Protein AF-A0A938DG88-F1 (afdb_monomer_lite)

Sequence (246 aa):
MDIYDALRFSVARISNELFSAGSIFSAYSLATTFLIAVCALAYQRKMRRGRANLRAIARAVFDKRILLTRSFAADVNLFVLSVVLMPVVVGALVISTNAVATVVSGALNGLFGARAPIACCDLSIKVFSTVVLFLAYEIGYWVDHYLKHRIPFLWEFHKVHHTAEVLTPVTNFRNHPIDNIFFGYMLATFIGAASGALAWVFGRTTESFTVDGKNILFIFFLWTIGHLQHSQFWIPFRGVLGNIIL

Structure (mmCIF, N/CA/C/O backbone):
data_AF-A0A938DG88-F1
#
_entry.id   AF-A0A938DG88-F1
#
loop_
_atom_site.group_PDB
_atom_site.id
_atom_site.type_symbol
_atom_site.label_atom_id
_atom_site.label_alt_id
_atom_site.label_comp_id
_atom_site.label_asym_id
_atom_site.label_entity_id
_atom_site.label_seq_id
_atom_site.pdbx_PDB_ins_code
_atom_site.Cartn_x
_atom_site.Cartn_y
_atom_site.Cartn_z
_atom_site.occupancy
_atom_site.B_iso_or_equiv
_atom_site.auth_seq_id
_atom_site.auth_comp_id
_atom_site.auth_asym_id
_atom_site.auth_atom_id
_atom_site.pdbx_PDB_model_num
ATOM 1 N N . MET A 1 1 ? 3.627 -30.849 1.247 1.00 62.62 1 MET A N 1
ATOM 2 C CA . MET A 1 1 ? 3.857 -30.005 2.434 1.00 62.62 1 MET A CA 1
ATOM 3 C C . MET A 1 1 ? 3.166 -30.707 3.579 1.00 62.62 1 MET A C 1
ATOM 5 O O . MET A 1 1 ? 1.972 -30.962 3.450 1.00 62.62 1 MET A O 1
ATOM 9 N N . ASP A 1 2 ? 3.904 -31.140 4.595 1.00 85.56 2 ASP A N 1
ATOM 10 C CA . ASP A 1 2 ? 3.274 -31.738 5.772 1.00 85.56 2 ASP A CA 1
ATOM 11 C C . ASP A 1 2 ? 2.653 -30.640 6.664 1.00 85.56 2 ASP A C 1
ATOM 13 O O . ASP A 1 2 ? 2.820 -29.438 6.423 1.00 85.56 2 ASP A O 1
ATOM 17 N N . ILE A 1 3 ? 1.874 -31.038 7.673 1.00 78.88 3 ILE A N 1
ATOM 18 C CA . ILE A 1 3 ? 1.199 -30.088 8.571 1.00 78.88 3 ILE A CA 1
ATOM 19 C C . ILE A 1 3 ? 2.194 -29.222 9.356 1.00 78.88 3 ILE A C 1
ATOM 21 O O . ILE A 1 3 ? 1.890 -28.085 9.715 1.00 78.88 3 ILE A O 1
ATOM 25 N N . TYR A 1 4 ? 3.392 -29.746 9.603 1.00 81.25 4 TYR A N 1
ATOM 26 C CA . TYR A 1 4 ? 4.428 -29.079 10.367 1.00 81.25 4 TYR A CA 1
ATOM 27 C C . TYR A 1 4 ? 5.052 -27.927 9.571 1.00 81.25 4 TYR A C 1
ATOM 29 O O . TYR A 1 4 ? 5.181 -26.814 10.086 1.00 81.25 4 TYR A O 1
ATOM 37 N N . ASP A 1 5 ? 5.339 -28.156 8.292 1.00 80.88 5 ASP A N 1
ATOM 38 C CA . ASP A 1 5 ? 5.807 -27.144 7.349 1.00 80.88 5 ASP A CA 1
ATOM 39 C C . ASP A 1 5 ? 4.763 -26.043 7.134 1.00 80.88 5 ASP A C 1
ATOM 41 O O . ASP A 1 5 ? 5.097 -24.856 7.146 1.00 80.88 5 ASP A O 1
ATOM 45 N N . ALA A 1 6 ? 3.484 -26.414 7.006 1.00 75.12 6 ALA A N 1
ATOM 46 C CA . ALA A 1 6 ? 2.390 -25.453 6.859 1.00 75.12 6 ALA A CA 1
ATOM 47 C C . ALA A 1 6 ? 2.234 -24.554 8.101 1.00 75.12 6 ALA A C 1
ATOM 49 O O . ALA A 1 6 ? 2.050 -23.335 7.983 1.00 75.12 6 ALA A O 1
ATOM 50 N N . LEU A 1 7 ? 2.356 -25.134 9.301 1.00 79.19 7 LEU A N 1
ATOM 51 C CA . LEU A 1 7 ? 2.335 -24.389 10.562 1.00 79.19 7 LEU A CA 1
ATOM 52 C C . LEU A 1 7 ? 3.549 -23.466 10.688 1.00 79.19 7 LEU A C 1
ATOM 54 O O . LEU A 1 7 ? 3.380 -22.284 10.988 1.00 79.19 7 LEU A O 1
ATOM 58 N N . ARG A 1 8 ? 4.762 -23.957 10.405 1.00 84.81 8 ARG A N 1
ATOM 59 C CA . ARG A 1 8 ? 5.980 -23.129 10.420 1.00 84.81 8 ARG A CA 1
ATOM 60 C C . ARG A 1 8 ? 5.888 -21.959 9.445 1.00 84.81 8 ARG A C 1
ATOM 62 O O . ARG A 1 8 ? 6.234 -20.840 9.818 1.00 84.81 8 ARG A O 1
ATOM 69 N N . PHE A 1 9 ? 5.398 -22.193 8.228 1.00 81.75 9 PHE A N 1
ATOM 70 C CA . PHE A 1 9 ? 5.195 -21.141 7.234 1.00 81.75 9 PHE A CA 1
ATOM 71 C C . PHE A 1 9 ? 4.210 -20.075 7.732 1.00 81.75 9 PHE A C 1
ATOM 73 O O . PHE A 1 9 ? 4.498 -18.880 7.659 1.00 81.75 9 PHE A O 1
ATOM 80 N N . SER A 1 10 ? 3.080 -20.500 8.301 1.00 78.94 10 SER A N 1
ATOM 81 C CA . SER A 1 10 ? 2.055 -19.592 8.832 1.00 78.94 10 SER A CA 1
ATOM 82 C C . SER A 1 10 ? 2.579 -18.761 10.008 1.00 78.94 10 SER A C 1
ATOM 84 O O . SER A 1 10 ? 2.391 -17.546 10.044 1.00 78.94 10 SER A O 1
ATOM 86 N N . VAL A 1 11 ? 3.306 -19.387 10.940 1.00 85.19 11 VAL A N 1
ATOM 87 C CA . VAL A 1 11 ? 3.938 -18.694 12.075 1.00 85.19 11 VAL A CA 1
ATOM 88 C C . VAL A 1 11 ? 4.989 -17.696 11.594 1.00 85.19 11 VAL A C 1
ATOM 90 O O . VAL A 1 11 ? 5.012 -16.562 12.067 1.00 85.19 11 VAL A O 1
ATOM 93 N N . ALA A 1 12 ? 5.824 -18.072 10.622 1.00 86.12 12 ALA A N 1
ATOM 94 C CA . ALA A 1 12 ? 6.818 -17.171 10.046 1.00 86.12 12 ALA A CA 1
ATOM 95 C C . ALA A 1 12 ? 6.167 -15.955 9.366 1.00 86.12 12 ALA A C 1
ATOM 97 O O . ALA A 1 12 ? 6.666 -14.840 9.509 1.00 86.12 12 ALA A O 1
ATOM 98 N N . ARG A 1 13 ? 5.029 -16.139 8.682 1.00 82.75 13 ARG A N 1
ATOM 99 C CA . ARG A 1 13 ? 4.258 -15.040 8.077 1.00 82.75 13 ARG A CA 1
ATOM 100 C C . ARG A 1 13 ? 3.694 -14.082 9.115 1.00 82.75 13 ARG A C 1
ATOM 102 O O . ARG A 1 13 ? 3.899 -12.881 8.984 1.00 82.75 13 ARG A O 1
ATOM 109 N N . ILE A 1 14 ? 3.058 -14.602 10.162 1.00 84.88 14 ILE A N 1
ATOM 110 C CA . ILE A 1 14 ? 2.540 -13.778 11.263 1.00 84.88 14 ILE A CA 1
ATOM 111 C C . ILE A 1 14 ? 3.688 -13.030 11.951 1.00 84.88 14 ILE A C 1
ATOM 113 O O . ILE A 1 14 ? 3.585 -11.833 12.206 1.00 84.88 14 ILE A O 1
ATOM 117 N N . SER A 1 15 ? 4.803 -13.715 12.213 1.00 88.19 15 SER A N 1
ATOM 118 C CA . SER A 1 15 ? 5.987 -13.099 12.813 1.00 88.19 15 SER A CA 1
ATOM 119 C C . SER A 1 15 ? 6.557 -11.992 11.929 1.00 88.19 15 SER A C 1
ATOM 121 O O . SER A 1 15 ? 6.943 -10.947 12.441 1.00 88.19 15 SER A O 1
ATOM 123 N N . ASN A 1 16 ? 6.623 -12.200 10.615 1.00 87.38 16 ASN A N 1
ATOM 124 C CA . ASN A 1 16 ? 7.090 -11.173 9.693 1.00 87.38 16 ASN A CA 1
ATOM 125 C C . ASN A 1 16 ? 6.129 -9.978 9.677 1.00 87.38 16 ASN A C 1
ATOM 127 O O . ASN A 1 16 ? 6.584 -8.851 9.818 1.00 87.38 16 ASN A O 1
ATOM 131 N N . GLU A 1 17 ? 4.817 -10.207 9.622 1.00 87.69 17 GLU A N 1
ATOM 132 C CA . GLU A 1 17 ? 3.837 -9.118 9.637 1.00 87.69 17 GLU A CA 1
ATOM 133 C C . GLU A 1 17 ? 3.893 -8.306 10.949 1.00 87.69 17 GLU A C 1
ATOM 135 O O . GLU A 1 17 ? 3.768 -7.086 10.935 1.00 87.69 17 GLU A O 1
ATOM 140 N N . LEU A 1 18 ? 4.144 -8.938 12.097 1.00 89.12 18 LEU A N 1
ATOM 141 C CA . LEU A 1 18 ? 4.204 -8.224 13.378 1.00 89.12 18 LEU A CA 1
ATOM 142 C C . LEU A 1 18 ? 5.562 -7.572 13.661 1.00 89.12 18 LEU A C 1
ATOM 144 O O . LEU A 1 18 ? 5.607 -6.542 14.331 1.00 89.12 18 LEU A O 1
ATOM 148 N N . PHE A 1 19 ? 6.667 -8.149 13.184 1.00 92.44 19 PHE A N 1
ATOM 149 C CA . PHE A 1 19 ? 8.019 -7.758 13.611 1.00 92.44 19 PHE A CA 1
ATOM 150 C C . PHE A 1 19 ? 8.951 -7.323 12.470 1.00 92.44 19 PHE A C 1
ATOM 152 O O . PHE A 1 19 ? 10.107 -7.004 12.722 1.00 92.44 19 PHE A O 1
ATOM 159 N N . SER A 1 20 ? 8.490 -7.263 11.222 1.00 92.56 20 SER A N 1
ATOM 160 C CA . SER A 1 20 ? 9.202 -6.545 10.155 1.00 92.56 20 SER A CA 1
ATOM 161 C C . SER A 1 20 ? 8.989 -5.043 10.320 1.00 92.56 20 SER A C 1
ATOM 163 O O . SER A 1 20 ? 7.888 -4.606 10.646 1.00 92.56 20 SER A O 1
ATOM 165 N N . ALA A 1 21 ? 10.014 -4.228 10.075 1.00 89.44 21 ALA A N 1
ATOM 166 C CA . ALA A 1 21 ? 9.881 -2.771 10.109 1.00 89.44 21 ALA A CA 1
ATOM 167 C C . ALA A 1 21 ? 9.099 -2.234 8.896 1.00 89.44 21 ALA A C 1
ATOM 169 O O . ALA A 1 21 ? 8.415 -1.214 9.002 1.00 89.44 21 ALA A O 1
ATOM 170 N N . GLY A 1 22 ? 9.191 -2.931 7.758 1.00 87.31 22 GLY A N 1
ATOM 171 C CA . GLY A 1 22 ? 8.457 -2.607 6.534 1.00 87.31 22 GLY A CA 1
ATOM 172 C C . GLY A 1 22 ? 7.030 -3.162 6.472 1.00 87.31 22 GLY A C 1
ATOM 173 O O . GLY A 1 22 ? 6.280 -2.795 5.569 1.00 87.31 22 GLY A O 1
ATOM 174 N N . SER A 1 23 ? 6.634 -4.037 7.399 1.00 89.81 23 SER A N 1
ATOM 175 C CA . SER A 1 23 ? 5.282 -4.602 7.424 1.00 89.81 23 SER A CA 1
ATOM 176 C C . SER A 1 23 ? 4.205 -3.536 7.654 1.00 89.81 23 SER A C 1
ATOM 178 O O . SER A 1 23 ? 4.390 -2.633 8.473 1.00 89.81 23 SER A O 1
ATOM 180 N N . ILE A 1 24 ? 3.053 -3.697 6.986 1.00 86.25 24 ILE A N 1
ATOM 181 C CA . ILE A 1 24 ? 1.892 -2.812 7.133 1.00 86.25 24 ILE A CA 1
ATOM 182 C C . ILE A 1 24 ? 1.401 -2.841 8.578 1.00 86.25 24 ILE A C 1
ATOM 184 O O . ILE A 1 24 ? 1.127 -1.783 9.126 1.00 86.25 24 ILE A O 1
ATOM 188 N N . PHE A 1 25 ? 1.341 -4.009 9.223 1.00 89.69 25 PHE A N 1
ATOM 189 C CA . PHE A 1 25 ? 0.895 -4.135 10.617 1.00 89.69 25 PHE A CA 1
ATOM 190 C C . PHE A 1 25 ? 2.036 -4.324 11.629 1.00 89.69 25 PHE A C 1
ATOM 192 O O . PHE A 1 25 ? 1.865 -4.952 12.674 1.00 89.69 25 PHE A O 1
ATOM 199 N N . SER A 1 26 ? 3.209 -3.757 11.336 1.00 92.75 26 SER A N 1
ATOM 200 C CA . SER A 1 26 ? 4.377 -3.827 12.216 1.00 92.75 26 SER A CA 1
ATOM 201 C C . SER A 1 26 ? 4.081 -3.279 13.615 1.00 92.75 26 SER A C 1
ATOM 203 O O . SER A 1 26 ? 3.630 -2.138 13.754 1.00 92.75 26 SER A O 1
ATOM 205 N N . ALA A 1 27 ? 4.431 -4.031 14.660 1.00 93.00 27 ALA A N 1
ATOM 206 C CA . ALA A 1 27 ? 4.339 -3.599 16.052 1.00 93.00 27 ALA A CA 1
ATOM 207 C C . ALA A 1 27 ? 5.129 -2.306 16.305 1.00 93.00 27 ALA A C 1
ATOM 209 O O . ALA A 1 27 ? 4.696 -1.468 17.097 1.00 93.00 27 ALA A O 1
ATOM 210 N N . TYR A 1 28 ? 6.247 -2.110 15.596 1.00 92.81 28 TYR A N 1
ATOM 211 C CA . TYR A 1 28 ? 7.025 -0.876 15.665 1.00 92.81 28 TYR A CA 1
ATOM 212 C C . TYR A 1 28 ? 6.237 0.304 15.094 1.00 92.81 28 TYR A C 1
ATOM 214 O O . TYR A 1 28 ? 6.064 1.309 15.779 1.00 92.81 28 TYR A O 1
ATOM 222 N N . SER A 1 29 ? 5.680 0.148 13.887 1.00 93.31 29 SER A N 1
ATOM 223 C CA . SER A 1 29 ? 4.872 1.190 13.243 1.00 93.31 29 SER A CA 1
ATOM 224 C C . SER A 1 29 ? 3.644 1.558 14.081 1.00 93.31 29 SER A C 1
ATOM 226 O O . SER A 1 29 ? 3.401 2.737 14.330 1.00 93.31 29 SER A O 1
ATOM 228 N N . LEU A 1 30 ? 2.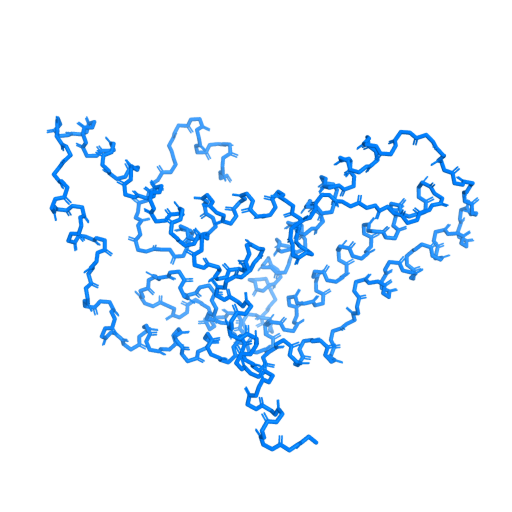935 0.559 14.619 1.00 91.75 30 LEU A N 1
ATOM 229 C CA . LEU A 1 30 ? 1.772 0.751 15.480 1.00 91.75 30 LEU A CA 1
ATOM 230 C C . LEU A 1 30 ? 2.146 1.495 16.762 1.00 91.75 30 LEU A C 1
ATOM 232 O O . LEU A 1 30 ? 1.462 2.448 17.132 1.00 91.75 30 LEU A O 1
ATOM 236 N N . ALA A 1 31 ? 3.239 1.104 17.425 1.00 92.12 31 ALA A N 1
ATOM 237 C CA . ALA A 1 31 ? 3.712 1.768 18.636 1.00 92.12 31 ALA A CA 1
ATOM 238 C C . ALA A 1 31 ? 4.113 3.227 18.369 1.00 92.12 31 ALA A C 1
ATOM 240 O O . ALA A 1 31 ? 3.739 4.118 19.137 1.00 92.12 31 ALA A O 1
ATOM 241 N N . THR A 1 32 ? 4.826 3.490 17.270 1.00 92.94 32 THR A N 1
ATOM 242 C CA . THR A 1 32 ? 5.227 4.845 16.875 1.00 92.94 32 THR A CA 1
ATOM 243 C C . THR A 1 32 ? 4.013 5.711 16.559 1.00 92.94 32 THR A C 1
ATOM 245 O O . THR A 1 32 ? 3.871 6.796 17.127 1.00 92.94 32 THR A O 1
ATOM 248 N N . THR A 1 33 ? 3.094 5.233 15.720 1.00 89.56 33 THR A N 1
ATOM 249 C CA . THR A 1 33 ? 1.894 5.994 15.362 1.00 89.56 33 THR A CA 1
ATOM 250 C C . THR A 1 33 ? 0.987 6.228 16.572 1.00 89.56 33 THR A C 1
ATOM 252 O O . THR A 1 33 ? 0.448 7.320 16.758 1.00 89.56 33 THR A O 1
ATOM 255 N N . PHE A 1 34 ? 0.873 5.242 17.461 1.00 88.44 34 PHE A N 1
ATOM 256 C CA . PHE A 1 34 ? 0.152 5.379 18.721 1.00 88.44 34 PHE A CA 1
ATOM 257 C C . PHE A 1 34 ? 0.767 6.446 19.638 1.00 88.44 34 PHE A C 1
ATOM 259 O O . PHE A 1 34 ? 0.046 7.276 20.198 1.00 88.44 34 PHE A O 1
ATOM 266 N N . LEU A 1 35 ? 2.097 6.469 19.771 1.00 90.94 35 LEU A N 1
ATOM 267 C CA . LEU A 1 35 ? 2.801 7.499 20.533 1.00 90.94 35 LEU A CA 1
ATOM 268 C C . LEU A 1 35 ? 2.539 8.894 19.947 1.00 90.94 35 LEU A C 1
ATOM 270 O O . LEU A 1 35 ? 2.223 9.823 20.694 1.00 90.94 35 LEU A O 1
ATOM 274 N N . ILE A 1 36 ? 2.597 9.029 18.618 1.00 90.31 36 ILE A N 1
ATOM 275 C CA . ILE A 1 36 ? 2.267 10.273 17.908 1.00 90.31 36 ILE A CA 1
ATOM 276 C C . ILE A 1 36 ? 0.828 10.703 18.218 1.00 90.31 36 ILE A C 1
ATOM 278 O O . ILE A 1 36 ? 0.608 11.863 18.575 1.00 90.31 36 ILE A O 1
ATOM 282 N N . ALA A 1 37 ? -0.142 9.783 18.171 1.00 88.69 37 ALA A N 1
ATOM 283 C CA . ALA A 1 37 ? -1.537 10.077 18.495 1.00 88.69 37 ALA A CA 1
ATOM 284 C C . ALA A 1 37 ? -1.709 10.591 19.929 1.00 88.69 37 ALA A C 1
ATOM 286 O O . ALA A 1 37 ? -2.357 11.616 20.153 1.00 88.69 37 ALA A O 1
ATOM 287 N N . VAL A 1 38 ? -1.107 9.915 20.913 1.00 89.12 38 VAL A N 1
ATOM 288 C CA . VAL A 1 38 ? -1.173 10.320 22.326 1.00 89.12 38 VAL A CA 1
ATOM 289 C C . VAL A 1 38 ? -0.556 11.706 22.523 1.00 89.12 38 VAL A C 1
ATOM 291 O O . VAL A 1 38 ? -1.166 12.554 23.181 1.00 89.12 38 VAL A O 1
ATOM 294 N N . CYS A 1 39 ? 0.608 11.965 21.923 1.00 90.06 39 CYS A N 1
ATOM 295 C CA . CYS A 1 39 ? 1.274 13.266 21.964 1.00 90.06 39 CYS A CA 1
ATOM 296 C C . CYS A 1 39 ? 0.419 14.368 21.322 1.00 90.06 39 CYS A C 1
ATOM 298 O O . CYS A 1 39 ? 0.227 15.426 21.926 1.00 90.06 39 CYS A O 1
ATOM 300 N N . ALA A 1 40 ? -0.159 14.112 20.146 1.00 88.75 40 ALA A N 1
ATOM 301 C CA . ALA A 1 40 ? -1.033 15.052 19.451 1.00 88.75 40 ALA A CA 1
ATOM 302 C C . ALA A 1 40 ? -2.291 15.374 20.274 1.00 88.75 40 ALA A C 1
ATOM 304 O O . ALA A 1 40 ? -2.631 16.545 20.466 1.00 88.75 40 ALA A O 1
ATOM 305 N N . LEU A 1 41 ? -2.953 14.359 20.837 1.00 88.75 41 LEU A N 1
ATOM 306 C CA . LEU A 1 41 ? -4.131 14.537 21.691 1.00 88.75 41 LEU A CA 1
ATOM 307 C C . LEU A 1 41 ? -3.793 15.275 22.995 1.00 88.75 41 LEU A C 1
ATOM 309 O O . LEU A 1 41 ? -4.570 16.123 23.445 1.00 88.75 41 LEU A O 1
ATOM 313 N N . ALA A 1 42 ? -2.635 14.992 23.599 1.00 89.56 42 ALA A N 1
ATOM 314 C CA . ALA A 1 42 ? -2.143 15.696 24.782 1.00 89.56 42 ALA A CA 1
ATOM 315 C C . ALA A 1 42 ? -1.875 17.172 24.490 1.00 89.56 42 ALA A C 1
ATOM 317 O O . ALA A 1 42 ? -2.337 18.037 25.241 1.00 89.56 42 ALA A O 1
ATOM 318 N N . TYR A 1 43 ? -1.201 17.458 23.377 1.00 89.25 43 TYR A N 1
ATOM 319 C CA . TYR A 1 43 ? -0.932 18.813 22.921 1.00 89.25 43 TYR A CA 1
ATOM 320 C C . TYR A 1 43 ? -2.231 19.581 22.650 1.00 89.25 43 TYR A C 1
ATOM 322 O O . TYR A 1 43 ? -2.442 20.649 23.224 1.00 89.25 43 TYR A O 1
ATOM 330 N N . GLN A 1 44 ? -3.167 19.007 21.888 1.00 87.00 44 GLN A N 1
ATOM 331 C CA . GLN A 1 44 ? -4.463 19.636 21.616 1.00 87.00 44 GLN A CA 1
ATOM 332 C C . GLN A 1 44 ? -5.260 19.918 22.898 1.00 87.00 44 GLN A C 1
ATOM 334 O O . GLN A 1 44 ? -5.855 20.989 23.040 1.00 87.00 44 GLN A O 1
ATOM 339 N N . ARG A 1 45 ? -5.266 18.988 23.866 1.00 86.50 45 ARG A N 1
ATOM 340 C CA . ARG A 1 45 ? -5.919 19.212 25.167 1.00 86.50 45 ARG A CA 1
ATOM 341 C C . ARG A 1 45 ? -5.238 20.310 25.975 1.00 86.50 45 ARG A C 1
ATOM 343 O O . ARG A 1 45 ? -5.949 21.125 26.561 1.00 86.50 45 ARG A O 1
ATOM 350 N N . LYS A 1 46 ? -3.902 20.350 25.996 1.00 89.38 46 LYS A N 1
ATOM 351 C CA . LYS A 1 46 ? -3.137 21.412 26.661 1.00 89.38 46 LYS A CA 1
ATOM 352 C C . LYS A 1 46 ? -3.469 22.775 26.055 1.00 89.38 46 LYS A C 1
ATOM 354 O O . LYS A 1 46 ? -3.801 23.682 26.806 1.00 89.38 46 LYS A O 1
ATOM 359 N N . MET A 1 47 ? -3.488 22.884 24.728 1.00 87.56 47 MET A N 1
ATOM 360 C CA . MET A 1 47 ? -3.823 24.130 24.029 1.00 87.56 47 MET A CA 1
ATOM 361 C C . MET A 1 47 ? -5.269 24.584 24.284 1.00 87.56 47 MET A C 1
ATOM 363 O O . MET A 1 47 ? -5.517 25.774 24.420 1.00 87.56 47 MET A O 1
ATOM 367 N N . ARG A 1 48 ? -6.235 23.657 24.394 1.00 85.94 48 ARG A N 1
ATOM 368 C CA . ARG A 1 48 ? -7.654 24.005 24.622 1.00 85.94 48 ARG A CA 1
ATOM 369 C C . ARG A 1 48 ? -8.044 24.224 26.085 1.00 85.94 48 ARG A C 1
ATOM 371 O O . ARG A 1 48 ? -9.002 24.938 26.348 1.00 85.94 48 ARG A O 1
ATOM 378 N N . ARG A 1 49 ? -7.408 23.526 27.031 1.00 86.75 49 ARG A N 1
ATOM 379 C CA . ARG A 1 49 ? -7.839 23.466 28.447 1.00 86.75 49 ARG A CA 1
ATOM 380 C C . ARG A 1 49 ? -6.729 23.803 29.449 1.00 86.75 49 ARG A C 1
ATOM 382 O O . ARG A 1 49 ? -6.912 23.573 30.641 1.00 86.75 49 ARG A O 1
ATOM 389 N N . GLY A 1 50 ? -5.559 24.239 28.984 1.00 89.06 50 GLY A N 1
ATOM 390 C CA . GLY A 1 50 ? -4.387 24.562 29.809 1.00 89.06 50 GLY A CA 1
ATOM 391 C C . GLY A 1 50 ? -3.636 23.356 30.391 1.00 89.06 50 GLY A C 1
ATOM 392 O O . GLY A 1 50 ? -2.536 23.513 30.911 1.00 89.06 50 GLY A O 1
ATOM 393 N N . ARG A 1 51 ? -4.181 22.132 30.298 1.00 88.00 51 ARG A N 1
ATOM 394 C CA . ARG A 1 51 ? -3.575 20.910 30.860 1.00 88.00 51 ARG A CA 1
ATOM 395 C C . ARG A 1 51 ? -3.846 19.664 30.021 1.00 88.00 51 ARG A C 1
ATOM 397 O O . ARG A 1 51 ? -4.965 19.439 29.555 1.00 88.00 51 ARG A O 1
ATOM 404 N N . ALA A 1 52 ? -2.841 18.801 29.906 1.00 81.56 52 ALA A N 1
ATOM 405 C CA . ALA A 1 52 ? -2.986 17.464 29.344 1.00 81.56 52 ALA A CA 1
ATOM 406 C C . ALA A 1 52 ? -3.364 16.485 30.468 1.00 81.56 52 ALA A C 1
ATOM 408 O O . ALA A 1 52 ? -2.512 15.995 31.202 1.00 81.56 52 ALA A O 1
ATOM 409 N N . ASN A 1 53 ? -4.658 16.210 30.651 1.00 85.56 53 ASN A N 1
ATOM 410 C CA . ASN A 1 53 ? -5.083 15.147 31.566 1.00 85.56 53 ASN A CA 1
ATOM 411 C C . ASN A 1 53 ? -4.767 13.777 30.936 1.00 85.56 53 ASN A C 1
ATOM 413 O O . ASN A 1 53 ? -5.594 13.226 30.205 1.00 85.56 53 ASN A O 1
ATOM 417 N N . LEU A 1 54 ? -3.577 13.240 31.225 1.00 82.69 54 LEU A N 1
ATOM 418 C CA . LEU A 1 54 ? -3.078 11.981 30.657 1.00 82.69 54 LEU A CA 1
ATOM 419 C C . LEU A 1 54 ? -3.988 10.787 30.972 1.00 82.69 54 LEU A C 1
ATOM 421 O O . LEU A 1 54 ? -4.227 9.960 30.098 1.00 82.69 54 LEU A O 1
ATOM 425 N N . ARG A 1 55 ? -4.594 10.732 32.167 1.00 84.81 55 ARG A N 1
ATOM 426 C CA . ARG A 1 55 ? -5.554 9.667 32.524 1.00 84.81 55 ARG A CA 1
ATOM 427 C C . ARG A 1 55 ? -6.798 9.689 31.635 1.00 84.81 55 ARG A C 1
ATOM 429 O O . ARG A 1 55 ? -7.336 8.638 31.302 1.00 84.81 55 ARG A O 1
ATOM 436 N N . ALA A 1 56 ? -7.274 10.878 31.268 1.00 82.00 56 ALA A N 1
ATOM 437 C CA . ALA A 1 56 ? -8.416 11.031 30.369 1.00 82.00 56 ALA A CA 1
ATOM 438 C C . ALA A 1 56 ? -8.060 10.744 28.902 1.00 82.00 56 ALA A C 1
ATOM 440 O O . ALA A 1 56 ? -8.952 10.430 28.120 1.00 82.00 56 ALA A O 1
ATOM 441 N N . ILE A 1 57 ? -6.789 10.884 28.513 1.00 83.31 57 ILE A N 1
ATOM 442 C CA . ILE A 1 57 ? -6.298 10.484 27.187 1.00 83.31 57 ILE A CA 1
ATOM 443 C C . ILE A 1 57 ? -6.176 8.963 27.146 1.00 83.31 57 ILE A C 1
ATOM 445 O O . ILE A 1 57 ? -6.793 8.345 26.292 1.00 83.31 57 ILE A O 1
ATOM 449 N N . ALA A 1 58 ? -5.522 8.352 28.137 1.00 81.69 58 ALA A N 1
ATOM 450 C CA . ALA A 1 58 ? -5.405 6.900 28.246 1.00 81.69 58 ALA A CA 1
ATOM 451 C C . ALA A 1 58 ? -6.774 6.196 28.234 1.00 81.69 58 ALA A C 1
ATOM 453 O O . ALA A 1 58 ? -6.949 5.222 27.513 1.00 81.69 58 ALA A O 1
ATOM 454 N N . ARG A 1 59 ? -7.776 6.718 28.957 1.00 82.25 59 ARG A N 1
ATOM 455 C CA . ARG A 1 59 ? -9.144 6.164 28.931 1.00 82.25 59 ARG A CA 1
ATOM 456 C C . ARG A 1 59 ? -9.842 6.272 27.575 1.00 82.25 59 ARG A C 1
ATOM 458 O O . ARG A 1 59 ? -10.608 5.381 27.241 1.00 82.25 59 ARG A O 1
ATOM 465 N N . ALA A 1 60 ? -9.611 7.352 26.829 1.00 78.00 60 ALA A N 1
ATOM 466 C CA . ALA A 1 60 ? -10.174 7.511 25.487 1.00 78.00 60 ALA A CA 1
ATOM 467 C C . ALA A 1 60 ? -9.467 6.607 24.470 1.00 78.00 60 ALA A C 1
ATOM 469 O O . ALA A 1 60 ? -10.066 6.164 23.500 1.00 78.00 60 ALA A O 1
ATOM 470 N N . VAL A 1 61 ? -8.183 6.350 24.707 1.00 79.56 61 VAL A N 1
ATOM 471 C CA . VAL A 1 61 ? -7.330 5.599 23.802 1.00 79.56 61 VAL A CA 1
ATOM 472 C C . VAL A 1 61 ? -7.505 4.086 23.959 1.00 79.56 61 VAL A C 1
ATOM 474 O O . VAL A 1 61 ? -7.613 3.379 22.962 1.00 79.56 61 VAL A O 1
ATOM 477 N N . PHE A 1 62 ? -7.592 3.605 25.200 1.00 80.38 62 PHE A N 1
ATOM 478 C CA . PHE A 1 62 ? -7.750 2.192 25.548 1.00 80.38 62 PHE A CA 1
ATOM 479 C C . PHE A 1 62 ? -9.201 1.842 25.908 1.00 80.38 62 PHE A C 1
ATOM 481 O O . PHE A 1 62 ? -9.457 1.200 26.933 1.00 80.38 62 PHE A O 1
ATOM 488 N N . ASP A 1 63 ? -10.168 2.275 25.096 1.00 84.25 63 ASP A N 1
ATOM 489 C CA . ASP A 1 63 ? -11.565 1.902 25.319 1.00 84.25 63 ASP A CA 1
ATOM 490 C C . ASP A 1 63 ? -11.789 0.419 24.987 1.00 84.25 63 ASP A C 1
ATOM 492 O O . ASP A 1 63 ? -12.022 0.029 23.842 1.00 84.25 63 ASP A O 1
ATOM 496 N N . LYS A 1 64 ? -11.735 -0.425 26.023 1.00 85.12 64 LYS A N 1
ATOM 497 C CA . LYS A 1 64 ? -11.912 -1.880 25.911 1.00 85.12 64 LYS A CA 1
ATOM 498 C C . LYS A 1 64 ? -13.268 -2.282 25.330 1.00 85.12 64 LYS A C 1
ATOM 500 O O . LYS A 1 64 ? -13.396 -3.407 24.860 1.00 85.12 64 LYS A O 1
ATOM 505 N N . ARG A 1 65 ? -14.271 -1.395 25.340 1.00 89.56 65 ARG A N 1
ATOM 506 C CA . ARG A 1 65 ? -15.592 -1.683 24.763 1.00 89.56 65 ARG A CA 1
ATOM 507 C C . ARG A 1 65 ? -15.512 -1.933 23.261 1.00 89.56 65 ARG A C 1
ATOM 509 O O . ARG A 1 65 ? -16.269 -2.757 22.766 1.00 89.56 65 ARG A O 1
ATOM 516 N N . ILE A 1 66 ? -14.561 -1.298 22.566 1.00 89.38 66 ILE A N 1
ATOM 517 C CA . ILE A 1 66 ? -14.326 -1.500 21.128 1.00 89.38 66 ILE A CA 1
ATOM 518 C C . ILE A 1 66 ? -13.988 -2.968 20.840 1.00 89.38 66 ILE A C 1
ATOM 520 O O . ILE A 1 66 ? -14.536 -3.553 19.907 1.00 89.38 66 ILE A O 1
ATOM 524 N N . LEU A 1 67 ? -13.168 -3.589 21.694 1.00 89.50 67 LEU A N 1
ATOM 525 C CA . LEU A 1 67 ? -12.722 -4.979 21.538 1.00 89.50 67 LEU A CA 1
ATOM 526 C C . LEU A 1 67 ? -13.862 -6.001 21.671 1.00 89.50 67 LEU A C 1
ATOM 528 O O . LEU A 1 67 ? -13.717 -7.138 21.238 1.00 89.50 67 LEU A O 1
ATOM 532 N N . LEU A 1 68 ? -14.985 -5.608 22.277 1.00 92.88 68 LEU A N 1
ATOM 533 C CA . LEU A 1 68 ? -16.159 -6.462 22.481 1.00 92.88 68 LEU A CA 1
ATOM 534 C C . LEU A 1 68 ? -17.198 -6.317 21.357 1.00 92.88 68 LEU A C 1
ATOM 536 O O . LEU A 1 68 ? -18.237 -6.975 21.390 1.00 92.88 68 LEU A O 1
ATOM 540 N N . THR A 1 69 ? -16.959 -5.438 20.380 1.00 95.19 69 THR A N 1
ATOM 541 C CA . THR A 1 69 ? -17.904 -5.198 19.284 1.00 95.19 69 THR A CA 1
ATOM 542 C C . THR A 1 69 ? -17.838 -6.295 18.224 1.00 95.19 69 THR A C 1
ATOM 544 O O . THR A 1 69 ? -16.781 -6.861 17.939 1.00 95.19 69 THR A O 1
ATOM 547 N N . ARG A 1 70 ? -18.977 -6.559 17.568 1.00 96.12 70 ARG A N 1
ATOM 548 C CA . ARG A 1 70 ? -19.032 -7.476 16.418 1.00 96.12 70 ARG A CA 1
ATOM 549 C C . ARG A 1 70 ? -18.202 -6.966 15.238 1.00 96.12 70 ARG A C 1
ATOM 551 O O . ARG A 1 70 ? -17.589 -7.771 14.545 1.00 96.12 70 ARG A O 1
ATOM 558 N N . SER A 1 71 ? -18.142 -5.647 15.046 1.00 95.75 71 SER A N 1
ATOM 559 C CA . SER A 1 71 ? -17.311 -5.034 14.008 1.00 95.75 71 SER A CA 1
ATOM 560 C C . SER A 1 71 ? -15.822 -5.319 14.225 1.00 95.75 71 SER A C 1
ATOM 562 O O . SER A 1 71 ? -15.158 -5.728 13.280 1.00 95.75 71 SER A O 1
ATOM 564 N N . PHE A 1 72 ? -15.308 -5.202 15.456 1.00 95.25 72 PHE A N 1
ATOM 565 C CA . PHE A 1 72 ? -13.910 -5.545 15.742 1.00 95.25 72 PHE A CA 1
ATOM 566 C C . PHE A 1 72 ? -13.619 -7.038 15.528 1.00 95.25 72 PHE A C 1
ATOM 568 O O . PHE A 1 72 ? -12.582 -7.394 14.975 1.00 95.25 72 PHE A O 1
ATOM 575 N N . ALA A 1 73 ? -14.547 -7.924 15.903 1.00 95.81 73 ALA A N 1
ATOM 576 C CA . ALA A 1 73 ? -14.400 -9.355 15.629 1.00 95.81 73 ALA A CA 1
ATOM 577 C C . ALA A 1 73 ? -14.322 -9.656 14.117 1.00 95.81 73 ALA A C 1
ATOM 579 O O . ALA A 1 73 ? -13.525 -10.495 13.697 1.00 95.81 73 ALA A O 1
ATOM 580 N N . ALA A 1 74 ? -15.108 -8.953 13.293 1.00 96.25 74 ALA A N 1
ATOM 581 C CA . ALA A 1 74 ? -15.031 -9.066 11.836 1.00 96.25 74 ALA A CA 1
ATOM 582 C C . ALA A 1 74 ? -13.673 -8.591 11.289 1.00 96.25 74 ALA A C 1
ATOM 584 O O . ALA A 1 74 ? -13.088 -9.284 10.457 1.00 96.25 74 ALA A O 1
ATOM 585 N N . ASP A 1 75 ? -13.147 -7.472 11.799 1.00 96.06 75 ASP A N 1
ATOM 586 C CA . ASP A 1 75 ? -11.823 -6.960 11.425 1.00 96.06 75 ASP A CA 1
ATOM 587 C C . ASP A 1 75 ? -10.721 -7.979 11.749 1.00 96.06 75 ASP A C 1
ATOM 589 O O . ASP A 1 75 ? -9.876 -8.253 10.903 1.00 96.06 75 ASP A O 1
ATOM 593 N N . VAL A 1 76 ? -10.755 -8.607 12.931 1.00 94.62 76 VAL A N 1
ATOM 594 C CA . VAL A 1 76 ? -9.781 -9.645 13.322 1.00 94.62 76 VAL A CA 1
ATOM 595 C C . VAL A 1 76 ? -9.867 -10.876 12.414 1.00 94.62 76 VAL A C 1
ATOM 597 O O . VAL A 1 76 ? -8.837 -11.388 11.977 1.00 94.62 76 VAL A O 1
ATOM 600 N N . ASN A 1 77 ? -11.073 -11.344 12.084 1.00 94.81 77 ASN A N 1
ATOM 601 C CA . ASN A 1 77 ? -11.245 -12.494 11.192 1.00 94.81 77 ASN A CA 1
ATOM 602 C C . ASN A 1 77 ? -10.704 -12.208 9.781 1.00 94.81 77 ASN A C 1
ATOM 604 O O . ASN A 1 77 ? -9.999 -13.039 9.204 1.00 94.81 77 ASN A O 1
ATOM 608 N N . LEU A 1 78 ? -10.997 -11.023 9.236 1.00 95.25 78 LEU A N 1
ATOM 609 C CA . LEU A 1 78 ? -10.500 -10.598 7.925 1.00 95.25 78 LEU A CA 1
ATOM 610 C C . LEU A 1 78 ? -9.003 -10.278 7.942 1.00 95.25 78 LEU A C 1
ATOM 612 O O . LEU A 1 78 ? -8.326 -10.524 6.947 1.00 95.25 78 LEU A O 1
ATOM 616 N N . PHE A 1 79 ? -8.462 -9.816 9.069 1.00 93.06 79 PHE A N 1
ATOM 617 C CA . PHE A 1 79 ? -7.025 -9.670 9.281 1.00 93.06 79 PHE A CA 1
ATOM 618 C C . PHE A 1 79 ? -6.313 -11.019 9.206 1.00 93.06 79 PHE A C 1
ATOM 620 O O . PHE A 1 79 ? -5.375 -11.168 8.428 1.00 93.06 79 PHE A O 1
ATOM 627 N N . VAL A 1 80 ? -6.788 -12.032 9.939 1.00 91.19 80 VAL A N 1
ATOM 628 C CA . VAL A 1 80 ? -6.201 -13.381 9.888 1.00 91.19 80 VAL A CA 1
ATOM 629 C C . VAL A 1 80 ? -6.260 -13.936 8.464 1.00 91.19 80 VAL A C 1
ATOM 631 O O . VAL A 1 80 ? -5.256 -14.441 7.961 1.00 91.19 80 VAL A O 1
ATOM 634 N N . LEU A 1 81 ? -7.394 -13.777 7.777 1.00 91.56 81 LEU A N 1
ATOM 635 C CA . LEU A 1 81 ? -7.532 -14.160 6.371 1.00 91.56 81 LEU A CA 1
ATOM 636 C C . LEU A 1 81 ? -6.521 -13.423 5.473 1.00 91.56 81 LEU A C 1
ATOM 638 O O . LEU A 1 81 ? -5.833 -14.048 4.664 1.00 91.56 81 LEU A O 1
ATOM 642 N N . SER A 1 82 ? -6.402 -12.106 5.638 1.00 90.44 82 SER A N 1
ATOM 643 C CA . SER A 1 82 ? -5.553 -11.238 4.817 1.00 90.44 82 SER A CA 1
ATOM 644 C C . SER A 1 82 ? -4.057 -11.429 5.064 1.00 90.44 82 SER A C 1
ATOM 646 O O . SER A 1 82 ? -3.273 -11.254 4.139 1.00 90.44 82 SER A O 1
ATOM 648 N N . VAL A 1 83 ? -3.643 -11.809 6.273 1.00 86.75 83 VAL A N 1
ATOM 649 C CA . VAL A 1 83 ? -2.225 -11.993 6.628 1.00 86.75 83 VAL A CA 1
ATOM 650 C C . VAL A 1 83 ? -1.760 -13.430 6.409 1.00 86.75 83 VAL A C 1
ATOM 652 O O . VAL A 1 83 ? -0.632 -13.655 5.973 1.00 86.75 83 VAL A O 1
ATOM 655 N N . VAL A 1 84 ? -2.610 -14.419 6.691 1.00 86.38 84 VAL A N 1
ATOM 656 C CA . VAL A 1 84 ? -2.217 -15.834 6.612 1.00 86.38 84 VAL A CA 1
ATOM 657 C C . VAL A 1 84 ? -2.471 -16.406 5.220 1.00 86.38 84 VAL A C 1
ATOM 659 O O . VAL A 1 84 ? -1.577 -17.021 4.641 1.00 86.38 84 VAL A O 1
ATOM 662 N N . LEU A 1 85 ? -3.671 -16.202 4.665 1.00 86.31 85 LEU A N 1
ATOM 663 C CA . LEU A 1 85 ? -4.073 -16.846 3.411 1.00 86.31 85 LEU A CA 1
ATOM 664 C C . LEU A 1 85 ? -3.749 -15.984 2.189 1.00 86.31 85 LEU A C 1
ATOM 666 O O . LEU A 1 85 ? -3.179 -16.472 1.209 1.00 86.31 85 LEU A O 1
ATOM 670 N N . MET A 1 86 ? -4.108 -14.700 2.232 1.00 89.31 86 MET A N 1
ATOM 671 C CA . MET A 1 86 ? -4.055 -13.860 1.036 1.00 89.31 86 MET A CA 1
ATOM 672 C C . MET A 1 86 ? -2.660 -13.652 0.438 1.00 89.31 86 MET A C 1
ATOM 674 O O . MET A 1 86 ? -2.606 -13.584 -0.785 1.00 89.31 86 MET A O 1
ATOM 678 N N . PRO A 1 87 ? -1.526 -13.615 1.169 1.00 85.69 87 PRO A N 1
ATOM 679 C CA . PRO A 1 87 ? -0.223 -13.444 0.526 1.00 85.69 87 PRO A CA 1
ATOM 680 C C . PRO A 1 87 ? 0.142 -14.609 -0.397 1.00 85.69 87 PRO A C 1
ATOM 682 O O . PRO A 1 87 ? 0.798 -14.397 -1.414 1.00 85.69 87 PRO A O 1
ATOM 685 N N . VAL A 1 88 ? -0.298 -15.830 -0.071 1.00 85.19 88 VAL A N 1
ATOM 686 C CA . VAL A 1 88 ? -0.116 -17.008 -0.936 1.00 85.19 88 VAL A CA 1
ATOM 687 C C . VAL A 1 88 ? -0.983 -16.880 -2.183 1.00 85.19 88 VAL A C 1
ATOM 689 O O . VAL A 1 88 ? -0.493 -17.066 -3.291 1.00 85.19 88 VAL A O 1
ATOM 692 N N . VAL A 1 89 ? -2.254 -16.508 -2.008 1.00 85.88 89 VAL A N 1
ATOM 693 C CA . VAL A 1 89 ? -3.206 -16.336 -3.115 1.00 85.88 89 VAL A CA 1
ATOM 694 C C . VAL A 1 89 ? -2.764 -15.210 -4.050 1.00 85.88 89 VAL A C 1
ATOM 696 O O . VAL A 1 89 ? -2.656 -15.413 -5.254 1.00 85.88 89 VAL A O 1
ATOM 699 N N . VAL A 1 90 ? -2.449 -14.036 -3.503 1.00 86.44 90 VAL A N 1
ATOM 700 C CA . VAL A 1 90 ? -1.953 -12.881 -4.258 1.00 86.44 90 VAL A CA 1
ATOM 701 C C . VAL A 1 90 ? -0.636 -13.230 -4.943 1.00 86.44 90 VAL A C 1
ATOM 703 O O . VAL A 1 90 ? -0.514 -13.003 -6.138 1.00 86.44 90 VAL A O 1
ATOM 706 N N . GLY A 1 91 ? 0.318 -13.842 -4.237 1.00 85.19 91 GLY A N 1
ATOM 707 C CA . GLY A 1 91 ? 1.596 -14.244 -4.829 1.00 85.19 91 GLY A CA 1
ATOM 708 C C . GLY A 1 91 ? 1.470 -15.275 -5.957 1.00 85.19 91 GLY A C 1
ATOM 709 O O . GLY A 1 91 ? 2.310 -15.287 -6.850 1.00 85.19 91 GLY A O 1
ATOM 710 N N . ALA A 1 92 ? 0.435 -16.120 -5.932 1.00 82.19 92 ALA A N 1
ATOM 711 C CA . ALA A 1 92 ? 0.180 -17.116 -6.972 1.00 82.19 92 ALA A CA 1
ATOM 712 C C . ALA A 1 92 ? -0.590 -16.558 -8.179 1.00 82.19 92 ALA A C 1
ATOM 714 O O . ALA A 1 92 ? -0.370 -17.007 -9.301 1.00 82.19 92 ALA A O 1
ATOM 715 N N . LEU A 1 93 ? -1.514 -15.621 -7.954 1.00 85.75 93 LEU A N 1
ATOM 716 C CA . LEU A 1 93 ? -2.428 -15.136 -8.992 1.00 85.75 93 LEU A CA 1
ATOM 717 C C . LEU A 1 93 ? -1.955 -13.837 -9.644 1.00 85.75 93 LEU A C 1
ATOM 719 O O . LEU A 1 93 ? -2.140 -13.643 -10.845 1.00 85.75 93 LEU A O 1
ATOM 723 N N . VAL A 1 94 ? -1.363 -12.931 -8.869 1.00 89.19 94 VAL A N 1
ATOM 724 C CA . VAL A 1 94 ? -1.003 -11.595 -9.342 1.00 89.19 94 VAL A CA 1
ATOM 725 C C . VAL A 1 94 ? 0.297 -11.645 -10.134 1.00 89.19 94 VAL A C 1
ATOM 727 O O . VAL A 1 94 ? 1.272 -12.286 -9.743 1.00 89.19 94 VAL A O 1
ATOM 730 N N . ILE A 1 95 ? 0.317 -10.931 -11.260 1.00 89.50 95 ILE A N 1
ATOM 731 C CA . ILE A 1 95 ? 1.532 -10.758 -12.054 1.00 89.50 95 ILE A CA 1
ATOM 732 C C . ILE A 1 95 ? 2.626 -10.112 -11.200 1.00 89.50 95 ILE A C 1
ATOM 734 O O . ILE A 1 95 ? 2.383 -9.138 -10.491 1.00 89.50 95 ILE A O 1
ATOM 738 N N . SER A 1 96 ? 3.850 -10.635 -11.258 1.00 93.38 96 SER A N 1
ATOM 739 C CA . SER A 1 96 ? 4.934 -10.032 -10.486 1.00 93.38 96 SER A CA 1
ATOM 740 C C . SER A 1 96 ? 5.292 -8.651 -11.043 1.00 93.38 96 SER A C 1
ATOM 742 O O . SER A 1 96 ? 5.338 -8.437 -12.256 1.00 93.38 96 SER A O 1
ATOM 744 N N . THR A 1 97 ? 5.614 -7.715 -10.151 1.00 94.19 97 THR A N 1
ATOM 745 C CA . THR A 1 97 ? 6.121 -6.380 -10.506 1.00 94.19 97 THR A CA 1
ATOM 746 C C . THR A 1 97 ? 7.316 -6.461 -11.462 1.00 94.19 97 THR A C 1
ATOM 748 O O . THR A 1 97 ? 7.422 -5.667 -12.393 1.00 94.19 97 THR A O 1
ATOM 751 N N . ASN A 1 98 ? 8.183 -7.463 -11.277 1.00 95.06 98 ASN A N 1
ATOM 752 C CA . ASN A 1 98 ? 9.334 -7.705 -12.146 1.00 95.06 98 ASN A CA 1
ATOM 753 C C . ASN A 1 98 ? 8.913 -8.121 -13.558 1.00 95.06 98 ASN A C 1
ATOM 755 O O . ASN A 1 98 ? 9.490 -7.626 -14.519 1.00 95.06 98 ASN A O 1
ATOM 759 N N . ALA A 1 99 ? 7.899 -8.982 -13.702 1.00 96.81 99 ALA A N 1
ATOM 760 C CA . ALA A 1 99 ? 7.399 -9.373 -15.018 1.00 96.81 99 ALA A CA 1
ATOM 761 C C . ALA A 1 99 ? 6.850 -8.161 -15.785 1.00 96.81 99 ALA A C 1
ATOM 763 O O . ALA A 1 99 ? 7.189 -7.971 -16.953 1.00 96.81 99 ALA A O 1
ATOM 764 N N . VAL A 1 100 ? 6.079 -7.296 -15.115 1.00 98.25 100 VAL A N 1
ATOM 765 C CA . VAL A 1 100 ? 5.613 -6.032 -15.706 1.00 98.25 100 VAL A CA 1
ATOM 766 C C . VAL A 1 100 ? 6.801 -5.146 -16.093 1.00 98.25 100 VAL A C 1
ATOM 768 O O . VAL A 1 100 ? 6.848 -4.653 -17.217 1.00 98.25 100 VAL A O 1
ATOM 771 N N . ALA A 1 101 ? 7.793 -4.983 -15.212 1.00 98.25 101 ALA A N 1
ATOM 772 C CA . ALA A 1 101 ? 8.982 -4.179 -15.493 1.00 98.25 101 ALA A CA 1
ATOM 773 C C . ALA A 1 101 ? 9.765 -4.685 -16.715 1.00 98.25 101 ALA A C 1
ATOM 775 O O . ALA A 1 101 ? 10.167 -3.884 -17.559 1.00 98.25 101 ALA A O 1
ATOM 776 N N . THR A 1 102 ? 9.932 -6.004 -16.853 1.00 98.06 102 THR A N 1
ATOM 777 C CA . THR A 1 102 ? 10.570 -6.626 -18.020 1.00 98.06 102 THR A CA 1
ATOM 778 C C . THR A 1 102 ? 9.786 -6.355 -19.300 1.00 98.06 102 THR A C 1
ATOM 780 O O . THR A 1 102 ? 10.388 -5.959 -20.298 1.00 98.06 102 THR A O 1
ATOM 783 N N . VAL A 1 103 ? 8.458 -6.514 -19.279 1.00 98.38 103 VAL A N 1
ATOM 784 C CA . VAL A 1 103 ? 7.602 -6.235 -20.444 1.00 98.38 103 VAL A CA 1
ATOM 785 C C . VAL A 1 103 ? 7.691 -4.764 -20.844 1.00 98.38 103 VAL A C 1
ATOM 787 O O . VAL A 1 103 ? 7.908 -4.469 -22.017 1.00 98.38 103 VAL A O 1
ATOM 790 N N . VAL A 1 104 ? 7.586 -3.838 -19.887 1.00 98.56 104 VAL A N 1
ATOM 791 C CA . VAL A 1 104 ? 7.658 -2.397 -20.171 1.00 98.56 104 VAL A CA 1
ATOM 792 C C . VAL A 1 104 ? 9.036 -1.999 -20.696 1.00 98.56 104 VAL A C 1
ATOM 794 O O . VAL A 1 104 ? 9.123 -1.319 -21.715 1.00 98.56 104 VAL A O 1
ATOM 797 N N . SER A 1 105 ? 10.119 -2.451 -20.060 1.00 98.44 105 SER A N 1
ATOM 798 C CA . SER A 1 105 ? 11.479 -2.158 -20.526 1.00 98.44 105 SER A CA 1
ATOM 799 C C . SER A 1 105 ? 11.741 -2.739 -21.922 1.00 98.44 105 SER A C 1
ATOM 801 O O . SER A 1 105 ? 12.280 -2.051 -22.788 1.00 98.44 105 SER A O 1
ATOM 803 N N . GLY A 1 106 ? 11.292 -3.972 -22.183 1.00 98.31 106 GLY A N 1
ATOM 804 C CA . GLY A 1 106 ? 11.381 -4.614 -23.495 1.00 98.31 106 GLY A CA 1
ATOM 805 C C . GLY A 1 106 ? 10.585 -3.882 -24.578 1.00 98.31 106 GLY A C 1
ATOM 806 O O . GLY A 1 106 ? 11.103 -3.662 -25.671 1.00 98.31 106 GLY A O 1
ATOM 807 N N . ALA A 1 107 ? 9.365 -3.439 -24.266 1.00 98.56 107 ALA A N 1
ATOM 808 C CA . ALA A 1 107 ? 8.550 -2.642 -25.179 1.00 98.56 107 ALA A CA 1
ATOM 809 C C . ALA A 1 107 ? 9.220 -1.301 -25.514 1.00 98.56 107 ALA A C 1
ATOM 811 O O . ALA A 1 107 ? 9.294 -0.926 -26.682 1.00 98.56 107 ALA A O 1
ATOM 812 N N . LEU A 1 108 ? 9.775 -0.605 -24.517 1.00 98.62 108 LEU A N 1
ATOM 813 C CA . LEU A 1 108 ? 10.509 0.644 -24.734 1.00 98.62 108 LEU A CA 1
ATOM 814 C C . LEU A 1 108 ? 11.781 0.430 -25.566 1.00 98.62 108 LEU A C 1
ATOM 816 O O . LEU A 1 108 ? 12.054 1.225 -26.463 1.00 98.62 108 LEU A O 1
ATOM 820 N N . ASN A 1 109 ? 12.512 -0.667 -25.340 1.00 98.25 109 ASN A N 1
ATOM 821 C CA . ASN A 1 109 ? 13.645 -1.052 -26.186 1.00 98.25 109 ASN A CA 1
ATOM 822 C C . ASN A 1 109 ? 13.216 -1.283 -27.642 1.00 98.25 109 ASN A C 1
ATOM 824 O O . ASN A 1 109 ? 13.905 -0.837 -28.554 1.00 98.25 109 ASN A O 1
ATOM 828 N N . GLY A 1 110 ? 12.088 -1.961 -27.869 1.00 98.25 110 GLY A N 1
ATOM 829 C CA . GLY A 1 110 ? 11.575 -2.227 -29.215 1.00 98.25 110 GLY A CA 1
ATOM 830 C C . GLY A 1 110 ? 11.088 -0.972 -29.945 1.00 98.25 110 GLY A C 1
ATOM 831 O O . GLY A 1 110 ? 11.290 -0.851 -31.148 1.00 98.25 110 GLY A O 1
ATOM 832 N N . LEU A 1 111 ? 10.474 -0.030 -29.223 1.00 98.31 111 LEU A N 1
ATOM 833 C CA . LEU A 1 111 ? 9.905 1.194 -29.800 1.00 98.31 111 LEU A CA 1
ATOM 834 C C . LEU A 1 111 ? 10.937 2.310 -30.002 1.00 98.31 111 LEU A C 1
ATOM 836 O O . LEU A 1 111 ? 10.838 3.070 -30.961 1.00 98.31 111 LEU A O 1
ATOM 840 N N . PHE A 1 112 ? 11.906 2.429 -29.094 1.00 98.00 112 PHE A N 1
ATOM 841 C CA . PHE A 1 112 ? 12.803 3.588 -29.019 1.00 98.00 112 PHE A CA 1
ATOM 842 C C . PHE A 1 112 ? 14.292 3.221 -29.015 1.00 98.00 112 PHE A C 1
ATOM 844 O O . PHE A 1 112 ? 15.141 4.109 -28.931 1.00 98.00 112 PHE A O 1
ATOM 851 N N . GLY A 1 113 ? 14.617 1.932 -29.105 1.00 97.50 113 GLY A N 1
ATOM 852 C CA . GLY A 1 113 ? 15.979 1.426 -29.014 1.00 97.50 113 GLY A CA 1
ATOM 853 C C . GLY A 1 113 ? 16.455 1.229 -27.574 1.00 97.50 113 GLY A C 1
ATOM 854 O O . GLY A 1 113 ? 15.939 1.816 -26.616 1.00 97.50 113 GLY A O 1
ATOM 855 N N . ALA A 1 114 ? 17.468 0.376 -27.428 1.00 96.75 114 ALA A N 1
ATOM 856 C CA . ALA A 1 114 ? 18.140 0.159 -26.156 1.00 96.75 114 ALA A CA 1
ATOM 857 C C . ALA A 1 114 ? 19.045 1.343 -25.798 1.00 96.75 114 ALA A C 1
ATOM 859 O O . ALA A 1 114 ? 19.709 1.923 -26.659 1.00 96.75 114 ALA A O 1
ATOM 860 N N . ARG A 1 115 ? 19.095 1.684 -24.507 1.00 95.44 115 ARG A N 1
ATOM 861 C CA . ARG A 1 115 ? 19.987 2.721 -23.979 1.00 95.44 115 ARG A CA 1
ATOM 862 C C . ARG A 1 115 ? 21.233 2.101 -23.363 1.00 95.44 115 ARG A C 1
ATOM 864 O O . ARG A 1 115 ? 21.154 1.069 -22.701 1.00 95.44 115 ARG A O 1
ATOM 871 N N . ALA A 1 116 ? 22.376 2.757 -23.549 1.00 95.50 116 ALA A N 1
ATOM 872 C CA . ALA A 1 116 ? 23.600 2.384 -22.852 1.00 95.50 116 ALA A CA 1
ATOM 873 C C . ALA A 1 116 ? 23.454 2.639 -21.334 1.00 95.50 116 ALA A C 1
ATOM 875 O O . ALA A 1 116 ? 22.859 3.655 -20.956 1.00 95.50 116 ALA A O 1
ATOM 876 N N . PRO A 1 117 ? 23.999 1.766 -20.466 1.00 95.44 117 PRO A N 1
ATOM 877 C CA . PRO A 1 117 ? 23.943 1.960 -19.022 1.00 95.44 117 PRO A CA 1
ATOM 878 C C . PRO A 1 117 ? 24.594 3.278 -18.586 1.00 95.44 117 PRO A C 1
ATOM 880 O O . PRO A 1 117 ? 25.754 3.548 -18.904 1.00 95.44 117 PRO A O 1
ATOM 883 N N . ILE A 1 118 ? 23.878 4.080 -17.796 1.00 94.12 118 ILE A N 1
ATOM 884 C CA . ILE A 1 118 ? 24.445 5.270 -17.151 1.00 94.12 118 ILE A CA 1
ATOM 885 C C . ILE A 1 118 ? 25.254 4.819 -15.929 1.00 94.12 118 ILE A C 1
ATOM 887 O O . ILE A 1 118 ? 24.685 4.369 -14.931 1.00 94.12 118 ILE A O 1
ATOM 891 N N . ALA A 1 119 ? 26.582 4.937 -16.025 1.00 87.50 119 ALA A N 1
ATOM 892 C CA . ALA A 1 119 ? 27.535 4.432 -15.031 1.00 87.50 119 ALA A CA 1
ATOM 893 C C . ALA A 1 119 ? 27.816 5.390 -13.857 1.00 87.50 119 ALA A C 1
ATOM 895 O O . ALA A 1 119 ? 28.450 4.992 -12.885 1.00 87.50 119 ALA A O 1
ATOM 896 N N . CYS A 1 120 ? 27.389 6.653 -13.937 1.00 87.44 120 CYS A N 1
ATOM 897 C CA . CYS A 1 120 ? 27.583 7.609 -12.848 1.00 87.44 120 CYS A CA 1
ATOM 898 C C . CYS A 1 120 ? 26.375 7.660 -11.914 1.00 87.44 120 CYS A C 1
ATOM 900 O O . CYS A 1 120 ? 25.269 7.231 -12.250 1.00 87.44 120 CYS A O 1
ATOM 902 N N . CYS A 1 121 ? 26.580 8.362 -10.797 1.00 91.06 121 CYS A N 1
ATOM 903 C CA . CYS A 1 121 ? 25.493 9.022 -10.088 1.00 91.06 121 CYS A CA 1
ATOM 904 C C . CYS A 1 121 ? 24.518 8.055 -9.386 1.00 91.06 121 CYS A C 1
ATOM 906 O O . CYS A 1 121 ? 23.334 8.363 -9.254 1.00 91.06 121 CYS A O 1
ATOM 908 N N . ASP A 1 122 ? 25.021 6.914 -8.896 1.00 94.62 122 ASP A N 1
ATOM 909 C CA . ASP A 1 122 ? 24.229 5.857 -8.247 1.00 94.62 122 ASP A CA 1
ATOM 910 C C . ASP A 1 122 ? 23.320 6.381 -7.139 1.00 94.62 122 ASP A C 1
ATOM 912 O O . ASP A 1 122 ? 22.136 6.052 -7.103 1.00 94.62 122 ASP A O 1
ATOM 916 N N . LEU A 1 123 ? 23.851 7.238 -6.262 1.00 96.25 123 LEU A N 1
ATOM 917 C CA . LEU A 1 123 ? 23.064 7.819 -5.180 1.00 96.25 123 LEU A CA 1
ATOM 918 C C . LEU A 1 123 ? 21.895 8.649 -5.724 1.00 96.25 123 LEU A C 1
ATOM 920 O O . LEU A 1 123 ? 20.765 8.473 -5.278 1.00 96.25 123 LEU A O 1
ATOM 924 N N . SER A 1 124 ? 22.140 9.509 -6.713 1.00 96.75 124 SER A N 1
ATOM 925 C CA . SER A 1 124 ? 21.103 10.342 -7.329 1.00 96.75 124 SER A CA 1
ATOM 926 C C . SER A 1 124 ? 20.046 9.497 -8.039 1.00 96.75 124 SER A C 1
ATOM 928 O O . SER A 1 124 ? 18.854 9.754 -7.886 1.00 96.75 124 SER A O 1
ATOM 930 N N . ILE A 1 125 ? 20.462 8.449 -8.759 1.00 97.31 125 ILE A N 1
ATOM 931 C CA . ILE A 1 125 ? 19.553 7.504 -9.421 1.00 97.31 125 ILE A CA 1
ATOM 932 C C . ILE A 1 125 ? 18.721 6.748 -8.382 1.00 97.31 125 ILE A C 1
ATOM 934 O O . ILE A 1 125 ? 17.519 6.570 -8.581 1.00 97.31 125 ILE A O 1
ATOM 938 N N . LYS A 1 126 ? 19.324 6.350 -7.257 1.00 97.94 126 LYS A N 1
ATOM 939 C CA . LYS A 1 126 ? 18.639 5.660 -6.160 1.00 97.94 126 LYS A CA 1
ATOM 940 C C . LYS A 1 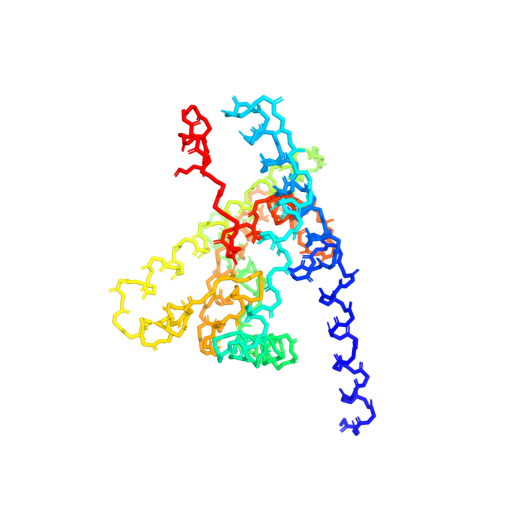126 ? 17.643 6.569 -5.446 1.00 97.94 126 LYS A C 1
ATOM 942 O O . LYS A 1 126 ? 16.515 6.148 -5.203 1.00 97.94 126 LYS A O 1
ATOM 947 N N . VAL A 1 127 ? 18.001 7.826 -5.167 1.00 98.19 127 VAL A N 1
ATOM 948 C CA . VAL A 1 127 ? 17.078 8.840 -4.616 1.00 98.19 127 VAL A CA 1
ATOM 949 C C . VAL A 1 127 ? 15.910 9.066 -5.576 1.00 98.19 127 VAL A C 1
ATOM 951 O O . VAL A 1 127 ? 14.754 8.952 -5.173 1.00 98.19 127 VAL A O 1
ATOM 954 N N . PHE A 1 128 ? 16.200 9.309 -6.855 1.00 97.94 128 PHE A N 1
ATOM 955 C CA . PHE A 1 128 ? 15.180 9.534 -7.874 1.00 97.94 128 PHE A CA 1
ATOM 956 C C . PHE A 1 128 ? 14.244 8.328 -8.023 1.00 97.94 128 PHE A C 1
ATOM 958 O O . PHE A 1 128 ? 13.026 8.476 -7.952 1.00 97.94 128 PHE A O 1
ATOM 965 N N . SER A 1 129 ? 14.800 7.119 -8.130 1.00 98.19 129 SER A N 1
ATOM 966 C CA . SER A 1 129 ? 14.026 5.874 -8.213 1.00 98.19 129 SER A CA 1
ATOM 967 C C . SER A 1 129 ? 13.182 5.646 -6.959 1.00 98.19 129 SER A C 1
ATOM 969 O O . SER A 1 129 ? 12.053 5.183 -7.062 1.00 98.19 129 SER A O 1
ATOM 971 N N . THR A 1 130 ? 13.679 6.018 -5.775 1.00 98.56 130 THR A N 1
ATOM 972 C CA . THR A 1 130 ? 12.903 5.946 -4.526 1.00 98.56 130 THR A CA 1
ATOM 973 C C . THR A 1 130 ? 11.661 6.827 -4.597 1.00 98.56 130 THR A C 1
ATOM 975 O O . THR A 1 130 ? 10.573 6.359 -4.273 1.00 98.56 130 THR A O 1
ATOM 978 N N . VAL A 1 131 ? 11.792 8.070 -5.064 1.00 98.62 131 VAL A N 1
ATOM 979 C CA . VAL A 1 131 ? 10.649 8.985 -5.203 1.00 98.62 131 VAL A CA 1
ATOM 980 C C . VAL A 1 131 ? 9.682 8.496 -6.281 1.00 98.62 131 VAL A C 1
ATOM 982 O O . VAL A 1 131 ? 8.486 8.399 -6.025 1.00 98.62 131 VAL A O 1
ATOM 985 N N . VAL A 1 132 ? 10.180 8.125 -7.463 1.00 98.62 132 VAL A N 1
ATOM 986 C CA . VAL A 1 132 ? 9.338 7.669 -8.583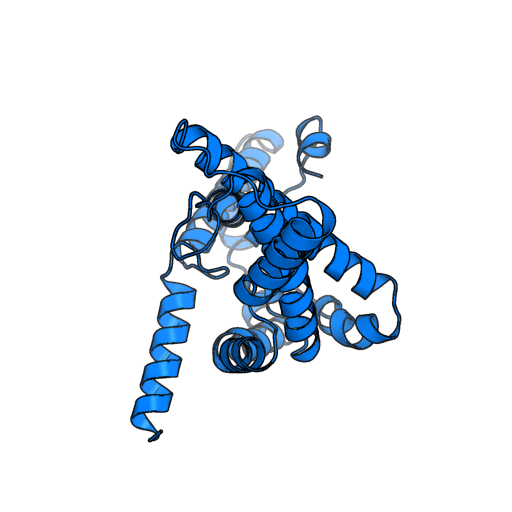 1.00 98.62 132 VAL A CA 1
ATOM 987 C C . VAL A 1 132 ? 8.557 6.406 -8.225 1.00 98.62 132 VAL A C 1
ATOM 989 O O . VAL A 1 132 ? 7.360 6.336 -8.488 1.00 98.62 132 VAL A O 1
ATOM 992 N N . LEU A 1 133 ? 9.199 5.419 -7.596 1.00 98.50 133 LEU A N 1
ATOM 993 C CA . LEU A 1 133 ? 8.527 4.176 -7.208 1.00 98.50 133 LEU A CA 1
ATOM 994 C C . LEU A 1 133 ? 7.532 4.385 -6.060 1.00 98.50 133 LEU A C 1
ATOM 996 O O . LEU A 1 133 ? 6.510 3.704 -6.024 1.00 98.50 133 LEU A O 1
ATOM 1000 N N . PHE A 1 134 ? 7.793 5.330 -5.152 1.00 98.06 134 PHE A N 1
ATOM 1001 C CA . PHE A 1 134 ? 6.810 5.734 -4.146 1.00 98.06 134 PHE A CA 1
ATOM 1002 C C . PHE A 1 134 ? 5.587 6.390 -4.800 1.00 98.06 134 PHE A C 1
ATOM 1004 O O . PHE A 1 134 ? 4.465 5.967 -4.549 1.00 98.06 134 PHE A O 1
ATOM 1011 N N . LEU A 1 135 ? 5.787 7.348 -5.710 1.00 98.38 135 LEU A N 1
ATOM 1012 C CA . LEU A 1 135 ? 4.681 7.979 -6.436 1.00 98.38 135 LEU A CA 1
ATOM 1013 C C . LEU A 1 135 ? 3.895 6.969 -7.283 1.00 98.38 135 LEU A C 1
ATOM 1015 O O . LEU A 1 135 ? 2.674 7.046 -7.344 1.00 98.38 135 LEU A O 1
ATOM 1019 N N . ALA A 1 136 ? 4.568 5.995 -7.898 1.00 98.56 136 ALA A N 1
ATOM 1020 C CA . ALA A 1 136 ? 3.903 4.920 -8.628 1.00 98.56 136 ALA A CA 1
ATOM 1021 C C . ALA A 1 136 ? 3.020 4.056 -7.712 1.00 98.56 136 ALA A C 1
ATOM 1023 O O . ALA A 1 136 ? 1.908 3.703 -8.103 1.00 98.56 136 ALA A O 1
ATOM 1024 N N . TYR A 1 137 ? 3.483 3.750 -6.494 1.00 97.56 137 TYR A N 1
ATOM 1025 C CA . TYR A 1 137 ? 2.661 3.086 -5.479 1.00 97.56 137 TYR A CA 1
ATOM 1026 C C . TYR A 1 137 ? 1.429 3.933 -5.124 1.00 97.56 137 TYR A C 1
ATOM 1028 O O . TYR A 1 137 ? 0.315 3.419 -5.182 1.00 97.56 137 TYR A O 1
ATOM 1036 N N . GLU A 1 138 ? 1.609 5.223 -4.822 1.00 96.44 138 GLU A N 1
ATOM 1037 C CA . GLU A 1 138 ? 0.516 6.124 -4.423 1.00 96.44 138 GLU A CA 1
ATOM 1038 C C . GLU A 1 138 ? -0.523 6.308 -5.537 1.00 96.44 138 GLU A C 1
ATOM 1040 O O . GLU A 1 138 ? -1.724 6.241 -5.287 1.00 96.44 138 GLU A O 1
ATOM 1045 N N . ILE A 1 139 ? -0.081 6.472 -6.789 1.00 98.19 139 ILE A N 1
ATOM 1046 C CA . ILE A 1 139 ? -0.982 6.555 -7.945 1.00 98.19 139 ILE A CA 1
ATOM 1047 C C . ILE A 1 139 ? -1.719 5.228 -8.132 1.00 98.19 139 ILE A C 1
ATOM 1049 O O . ILE A 1 139 ? -2.929 5.238 -8.339 1.00 98.19 139 ILE A O 1
ATOM 1053 N N . GLY A 1 140 ? -1.025 4.090 -8.030 1.00 98.25 140 GLY A N 1
ATOM 1054 C CA . GLY A 1 140 ? -1.656 2.773 -8.112 1.00 98.25 140 GLY A CA 1
ATOM 1055 C C . GLY A 1 140 ? -2.727 2.582 -7.036 1.00 98.25 140 GLY A C 1
ATOM 1056 O O . GLY A 1 140 ? -3.843 2.177 -7.350 1.00 98.25 140 GLY A O 1
ATOM 1057 N N . TYR A 1 141 ? -2.423 2.944 -5.788 1.00 96.25 141 TYR A N 1
ATOM 1058 C CA . TYR A 1 141 ? -3.380 2.932 -4.680 1.00 96.25 141 TYR A CA 1
ATOM 1059 C C . TYR A 1 141 ? -4.581 3.848 -4.951 1.00 96.25 141 TYR A C 1
ATOM 1061 O O . TYR A 1 141 ? -5.732 3.439 -4.792 1.00 96.25 141 TYR A O 1
ATOM 1069 N N . TRP A 1 142 ? -4.330 5.080 -5.399 1.00 97.19 142 TRP A N 1
ATOM 1070 C CA . TRP A 1 142 ? -5.384 6.047 -5.693 1.00 97.19 142 TRP A CA 1
ATOM 1071 C C . TRP A 1 142 ? -6.297 5.580 -6.831 1.00 97.19 142 TRP A C 1
ATOM 1073 O O . TRP A 1 142 ? -7.517 5.640 -6.685 1.00 97.19 142 TRP A O 1
ATOM 1083 N N . VAL A 1 143 ? -5.733 5.081 -7.937 1.00 98.44 143 VAL A N 1
ATOM 1084 C CA . VAL A 1 143 ? -6.506 4.557 -9.073 1.00 98.44 143 VAL A CA 1
ATOM 1085 C C . VAL A 1 143 ? -7.343 3.360 -8.637 1.00 98.44 143 VAL A C 1
ATOM 1087 O O . VAL A 1 143 ? -8.534 3.324 -8.935 1.00 98.44 143 VAL A O 1
ATOM 1090 N N . ASP A 1 144 ? -6.755 2.403 -7.914 1.00 98.25 144 ASP A N 1
ATOM 1091 C CA . ASP A 1 144 ? -7.476 1.245 -7.376 1.00 98.25 144 ASP A CA 1
ATOM 1092 C C . ASP A 1 144 ? -8.697 1.680 -6.557 1.00 98.25 144 ASP A C 1
ATOM 1094 O O . ASP A 1 144 ? -9.831 1.301 -6.861 1.00 98.25 144 ASP A O 1
ATOM 1098 N N . HIS A 1 145 ? -8.478 2.551 -5.573 1.00 97.19 145 HIS A N 1
ATOM 1099 C CA . HIS A 1 145 ? -9.541 3.025 -4.701 1.00 97.19 145 HIS A CA 1
ATOM 1100 C C . HIS A 1 145 ? -10.599 3.829 -5.472 1.00 97.19 145 HIS A C 1
ATOM 1102 O O . HIS A 1 145 ? -11.797 3.593 -5.316 1.00 97.19 145 HIS A O 1
ATOM 1108 N N . TYR A 1 146 ? -10.184 4.729 -6.366 1.00 98.19 146 TYR A N 1
ATOM 1109 C CA . TYR A 1 146 ? -11.099 5.488 -7.218 1.00 98.19 146 TYR A CA 1
ATOM 1110 C C . TYR A 1 146 ? -11.991 4.568 -8.064 1.00 98.19 146 TYR A C 1
ATOM 1112 O O . TYR A 1 146 ? -13.211 4.748 -8.106 1.00 98.19 146 TYR A O 1
ATOM 1120 N N . LEU A 1 147 ? -11.409 3.553 -8.709 1.00 98.44 147 LEU A N 1
ATOM 1121 C CA . LEU A 1 147 ? -12.157 2.604 -9.533 1.00 98.44 147 LEU A CA 1
ATOM 1122 C C . LEU A 1 147 ? -13.128 1.765 -8.699 1.00 98.44 147 LEU A C 1
ATOM 1124 O O . LEU A 1 147 ? -14.246 1.523 -9.154 1.00 98.44 147 LEU A O 1
ATOM 1128 N N . LYS A 1 148 ? -12.757 1.389 -7.471 1.00 98.25 148 LYS A N 1
ATOM 1129 C CA . LYS A 1 148 ? -13.644 0.685 -6.530 1.00 98.25 148 LYS A CA 1
ATOM 1130 C C . LYS A 1 148 ? -14.891 1.482 -6.160 1.00 98.25 148 LYS A C 1
ATOM 1132 O O . LYS A 1 148 ? -15.955 0.894 -5.998 1.00 98.25 148 LYS A O 1
ATOM 1137 N N . HIS A 1 149 ? -14.788 2.807 -6.088 1.00 98.19 149 HIS A N 1
ATOM 1138 C CA . HIS A 1 149 ? -15.938 3.693 -5.861 1.00 98.19 149 HIS A CA 1
ATOM 1139 C C . HIS A 1 149 ? -16.701 4.050 -7.140 1.00 98.19 149 HIS A C 1
ATOM 1141 O O . HIS A 1 149 ? -17.859 4.461 -7.074 1.00 98.19 149 HIS A O 1
ATOM 1147 N N . ARG A 1 150 ? -16.074 3.918 -8.314 1.00 98.31 150 ARG A N 1
ATOM 1148 C CA . ARG A 1 150 ? -16.674 4.325 -9.592 1.00 98.31 150 ARG A CA 1
ATOM 1149 C C . ARG A 1 150 ? -17.337 3.185 -10.363 1.00 98.31 150 ARG A C 1
ATOM 1151 O O . ARG A 1 150 ? -18.306 3.436 -11.079 1.00 98.31 150 ARG A O 1
ATOM 1158 N N . ILE A 1 151 ? -16.820 1.964 -10.258 1.00 98.44 151 ILE A N 1
ATOM 1159 C CA . ILE A 1 151 ? -17.276 0.796 -11.018 1.00 98.44 151 ILE A CA 1
ATOM 1160 C C . ILE A 1 151 ? -18.158 -0.080 -10.114 1.00 98.44 151 ILE A C 1
ATOM 1162 O O . ILE A 1 151 ? -17.634 -0.652 -9.156 1.00 98.44 151 ILE A O 1
ATOM 1166 N N . PRO A 1 152 ? -19.458 -0.277 -10.431 1.00 98.25 152 PRO A N 1
ATOM 1167 C CA . PRO A 1 152 ? -20.377 -1.043 -9.581 1.00 98.25 152 PRO A CA 1
ATOM 1168 C C . PRO A 1 152 ? -19.892 -2.458 -9.249 1.00 98.25 152 PRO A C 1
ATOM 1170 O O . PRO A 1 152 ? -20.035 -2.909 -8.122 1.00 98.25 152 PRO A O 1
ATOM 1173 N N . PHE A 1 153 ? -19.261 -3.145 -10.204 1.00 98.31 153 PHE A N 1
ATOM 1174 C CA . PHE A 1 153 ? -18.701 -4.478 -9.973 1.00 98.31 153 PHE A CA 1
ATOM 1175 C C . PHE A 1 153 ? -17.604 -4.491 -8.895 1.00 98.31 153 PHE A C 1
ATOM 1177 O O . PHE A 1 153 ? -17.591 -5.378 -8.048 1.00 98.31 153 PHE A O 1
ATOM 1184 N N . LEU A 1 154 ? -16.694 -3.509 -8.902 1.00 97.88 154 LEU A N 1
ATOM 1185 C CA . LEU A 1 154 ? -15.626 -3.424 -7.901 1.00 97.88 154 LEU A CA 1
ATOM 1186 C C . LEU A 1 154 ? -16.172 -2.985 -6.535 1.00 97.88 154 LEU A C 1
ATOM 1188 O O . LEU A 1 154 ? -15.720 -3.477 -5.500 1.00 97.88 154 LEU A O 1
ATOM 1192 N N . TRP A 1 155 ? -17.192 -2.122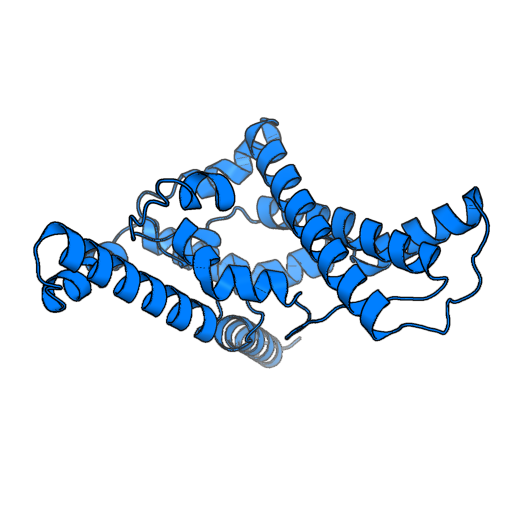 -6.535 1.00 98.38 155 TRP A N 1
ATOM 1193 C CA . TRP A 1 155 ? -17.881 -1.689 -5.322 1.00 98.38 155 TRP A CA 1
ATOM 1194 C C . TRP A 1 155 ? -18.461 -2.857 -4.518 1.00 98.38 155 TRP A C 1
ATOM 1196 O O . TRP A 1 155 ? -18.378 -2.851 -3.291 1.00 98.38 155 TRP A O 1
ATOM 1206 N N . GLU A 1 156 ? -18.991 -3.893 -5.176 1.00 98.25 156 GLU A N 1
ATOM 1207 C CA . GLU A 1 156 ? -19.558 -5.058 -4.483 1.00 98.25 156 GLU A CA 1
ATOM 1208 C C . GLU A 1 156 ? -18.558 -5.754 -3.547 1.00 98.25 156 GLU A C 1
ATOM 1210 O O . GLU A 1 156 ? -18.958 -6.294 -2.513 1.00 98.25 156 GLU A O 1
ATOM 1215 N N . PHE A 1 157 ? -17.262 -5.691 -3.861 1.00 97.94 157 PHE A N 1
ATOM 1216 C CA . PHE A 1 157 ? -16.194 -6.189 -2.996 1.00 97.94 157 PHE A CA 1
ATOM 1217 C C . PHE A 1 157 ? -15.719 -5.125 -2.010 1.00 97.94 157 PHE A C 1
ATOM 1219 O O . PHE A 1 157 ? -15.554 -5.409 -0.821 1.00 97.94 157 PHE A O 1
ATOM 1226 N N . HIS A 1 158 ? -15.538 -3.893 -2.483 1.00 97.94 158 HIS A N 1
ATOM 1227 C CA . HIS A 1 158 ? -15.005 -2.809 -1.669 1.00 97.94 158 HIS A CA 1
ATOM 1228 C C . HIS A 1 158 ? -15.960 -2.363 -0.553 1.00 97.94 158 HIS A C 1
ATOM 1230 O O . HIS A 1 158 ? -15.512 -1.957 0.517 1.00 97.94 158 HIS A O 1
ATOM 1236 N N . LYS A 1 159 ? -17.280 -2.513 -0.720 1.00 97.25 159 LYS A N 1
ATOM 1237 C CA . LYS A 1 159 ? -18.263 -2.165 0.318 1.00 97.25 159 LYS A CA 1
ATOM 1238 C C . LYS A 1 159 ? -18.041 -2.911 1.637 1.00 97.25 159 LYS A C 1
ATOM 1240 O O . LYS A 1 159 ? -18.432 -2.387 2.673 1.00 97.25 159 LYS A O 1
ATOM 1245 N N . VAL A 1 160 ? -17.381 -4.082 1.628 1.00 97.44 160 VAL A N 1
ATOM 1246 C CA . VAL A 1 160 ? -16.975 -4.811 2.850 1.00 97.44 160 VAL A CA 1
ATOM 1247 C C . VAL A 1 160 ? -16.117 -3.926 3.754 1.00 97.44 160 VAL A C 1
ATOM 1249 O O . VAL A 1 160 ? -16.376 -3.870 4.958 1.00 97.44 160 VAL A O 1
ATOM 1252 N N . HIS A 1 161 ? -15.178 -3.177 3.177 1.00 96.69 161 HIS A N 1
ATOM 1253 C CA . HIS A 1 161 ? -14.340 -2.216 3.893 1.00 96.69 161 HIS A CA 1
ATOM 1254 C C . HIS A 1 161 ? -15.181 -1.119 4.560 1.00 96.69 161 HIS A C 1
ATOM 1256 O O . HIS A 1 161 ? -15.007 -0.818 5.739 1.00 96.69 161 HIS A O 1
ATOM 1262 N N . HIS A 1 162 ? -16.197 -0.616 3.854 1.00 96.38 162 HIS A N 1
ATOM 1263 C CA . HIS A 1 162 ? -17.120 0.418 4.347 1.00 96.38 162 HIS A CA 1
ATOM 1264 C C . HIS A 1 162 ? -18.156 -0.080 5.364 1.00 96.38 162 HIS A C 1
ATOM 1266 O O . HIS A 1 162 ? -18.936 0.717 5.875 1.00 96.38 162 HIS A O 1
ATOM 1272 N N . THR A 1 163 ? -18.177 -1.375 5.702 1.00 96.69 163 THR A N 1
ATOM 1273 C CA . THR A 1 163 ? -19.086 -1.900 6.742 1.00 96.69 163 THR A CA 1
ATOM 1274 C C . THR A 1 163 ? -18.564 -1.720 8.172 1.00 96.69 163 THR A C 1
ATOM 1276 O O . THR A 1 163 ? -19.214 -2.175 9.114 1.00 96.69 163 THR A O 1
ATOM 1279 N N . ALA A 1 164 ? -17.384 -1.123 8.366 1.00 95.69 164 ALA A N 1
ATOM 1280 C CA . ALA A 1 164 ? -16.815 -0.912 9.693 1.00 95.69 164 ALA A CA 1
ATOM 1281 C C . ALA A 1 164 ? -17.657 0.071 10.528 1.00 95.69 164 ALA A C 1
ATOM 1283 O O . ALA A 1 164 ? -17.798 1.240 10.183 1.00 95.69 164 ALA A O 1
ATOM 1284 N N . GLU A 1 165 ? -18.189 -0.398 11.660 1.00 94.94 165 GLU A N 1
ATOM 1285 C CA . GLU A 1 165 ? -18.975 0.431 12.592 1.00 94.94 165 GLU A CA 1
ATOM 1286 C C . GLU A 1 165 ? -18.083 1.157 13.612 1.00 94.94 165 GLU A C 1
ATOM 1288 O O . GLU A 1 165 ? -18.466 2.175 14.188 1.00 94.94 165 GLU A O 1
ATOM 1293 N N . VAL A 1 166 ? -16.883 0.621 13.851 1.00 93.12 166 VAL A N 1
ATOM 1294 C CA . VAL A 1 166 ? -15.836 1.206 14.697 1.00 93.12 166 VAL A CA 1
ATOM 1295 C C . VAL A 1 166 ? -14.497 1.076 13.982 1.00 93.12 166 VAL A C 1
ATOM 1297 O O . VAL A 1 166 ? -14.242 0.057 13.345 1.00 93.12 166 VAL A O 1
ATOM 1300 N N . LEU A 1 167 ? -13.647 2.097 14.100 1.00 92.12 167 LEU A N 1
ATOM 1301 C CA . LEU A 1 167 ? -12.326 2.120 13.472 1.00 92.12 167 LEU A CA 1
ATOM 1302 C C . LEU A 1 167 ? -11.240 1.722 14.468 1.00 92.12 167 LEU A C 1
ATOM 1304 O O . LEU A 1 167 ? -11.156 2.264 15.572 1.00 92.12 167 LEU A O 1
ATOM 1308 N N . THR A 1 168 ? -10.386 0.798 14.049 1.00 91.62 168 THR A N 1
ATOM 1309 C CA . THR A 1 168 ? -9.133 0.437 14.715 1.00 91.62 168 THR A CA 1
ATOM 1310 C C . THR A 1 168 ? -8.054 0.231 13.653 1.00 91.62 168 THR A C 1
ATOM 1312 O O . THR A 1 168 ? -8.394 -0.066 12.511 1.00 91.62 168 THR A O 1
ATOM 1315 N N . PRO A 1 169 ? -6.753 0.283 13.985 1.00 90.31 169 PRO A N 1
ATOM 1316 C CA . PRO A 1 169 ? -5.711 0.006 12.993 1.00 90.31 169 PRO A CA 1
ATOM 1317 C C . PRO A 1 169 ? -5.879 -1.336 12.245 1.00 90.31 169 PRO A C 1
ATOM 1319 O O . PRO A 1 169 ? -5.406 -1.479 11.123 1.00 90.31 169 PRO A O 1
ATOM 1322 N N . VAL A 1 170 ? -6.593 -2.309 12.831 1.00 92.75 170 VAL A N 1
ATOM 1323 C CA . VAL A 1 170 ? -6.931 -3.596 12.193 1.00 92.75 170 VAL A CA 1
ATOM 1324 C C . VAL A 1 170 ? -7.9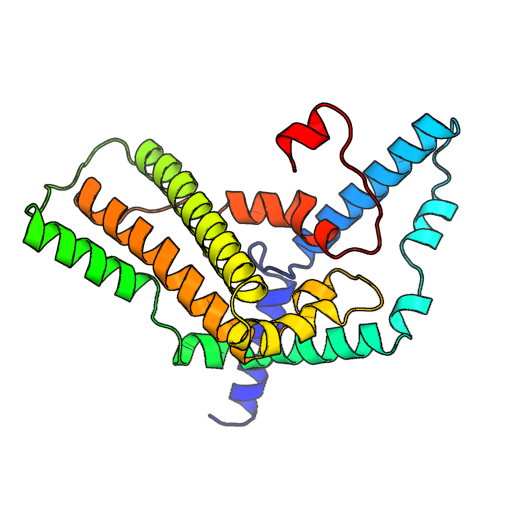35 -3.428 11.044 1.00 92.75 170 VAL A C 1
ATOM 1326 O O . VAL A 1 170 ? -7.899 -4.192 10.084 1.00 92.75 170 VAL A O 1
ATOM 1329 N N . THR A 1 171 ? -8.798 -2.411 11.089 1.00 94.19 171 THR A N 1
ATOM 1330 C CA . THR A 1 171 ? -9.834 -2.136 10.081 1.00 94.19 171 THR A CA 1
ATOM 1331 C C . THR A 1 171 ? -9.252 -1.927 8.679 1.00 94.19 171 THR A C 1
ATOM 1333 O O . THR A 1 171 ? -9.920 -2.220 7.691 1.00 94.19 171 THR A O 1
ATOM 1336 N N . ASN A 1 172 ? -7.977 -1.536 8.562 1.00 91.31 172 ASN A N 1
ATOM 1337 C CA . ASN A 1 172 ? -7.271 -1.470 7.277 1.00 91.31 172 ASN A CA 1
ATOM 1338 C C . ASN A 1 172 ? -7.244 -2.821 6.522 1.00 91.31 172 ASN A C 1
ATOM 1340 O O . ASN A 1 172 ? -7.117 -2.857 5.301 1.00 91.31 172 ASN A O 1
ATOM 1344 N N . PHE A 1 173 ? -7.393 -3.939 7.242 1.00 93.12 173 PHE A N 1
ATOM 1345 C CA . PHE A 1 173 ? -7.437 -5.298 6.695 1.00 93.12 173 PHE A CA 1
ATOM 1346 C C . PHE A 1 173 ? -8.859 -5.829 6.481 1.00 93.12 173 PHE A C 1
ATOM 1348 O O . PHE A 1 173 ? -9.031 -6.999 6.132 1.00 93.12 173 PHE A O 1
ATOM 1355 N N . ARG A 1 174 ? -9.891 -4.997 6.667 1.00 95.75 174 ARG A N 1
ATOM 1356 C CA . ARG A 1 174 ? -11.297 -5.361 6.454 1.00 95.75 174 ARG A CA 1
ATOM 1357 C C . ARG A 1 174 ? -11.649 -5.404 4.961 1.00 95.75 174 ARG A C 1
ATOM 1359 O O . ARG A 1 174 ? -12.568 -4.737 4.502 1.00 95.75 174 ARG A O 1
ATOM 1366 N N . ASN A 1 175 ? -10.918 -6.198 4.190 1.00 95.12 175 ASN A N 1
ATOM 1367 C CA . ASN A 1 175 ? -11.038 -6.238 2.737 1.00 95.12 175 ASN A CA 1
ATOM 1368 C C . ASN A 1 175 ? -11.567 -7.594 2.283 1.00 95.12 175 ASN A C 1
ATOM 1370 O O . ASN A 1 175 ? -11.237 -8.642 2.842 1.00 95.12 175 ASN A O 1
ATOM 1374 N N . HIS A 1 176 ? -12.381 -7.583 1.233 1.00 96.12 176 HIS A N 1
ATOM 1375 C CA . HIS A 1 176 ? -12.780 -8.816 0.573 1.00 96.12 176 HIS A CA 1
ATOM 1376 C C . HIS A 1 176 ? -11.554 -9.462 -0.120 1.00 96.12 176 HIS A C 1
ATOM 1378 O O . HIS A 1 176 ? -10.754 -8.742 -0.715 1.00 96.12 176 HIS A O 1
ATOM 1384 N N . PRO A 1 177 ? -11.392 -10.802 -0.135 1.00 95.06 177 PRO A N 1
ATOM 1385 C CA . PRO A 1 177 ? -10.263 -11.473 -0.798 1.00 95.06 177 PRO A CA 1
ATOM 1386 C C . PRO A 1 177 ? -10.015 -11.047 -2.250 1.00 95.06 177 PRO A C 1
ATOM 1388 O O . PRO A 1 177 ? -8.878 -10.819 -2.651 1.00 95.06 177 PRO A O 1
ATOM 1391 N N . ILE A 1 178 ? -11.087 -10.893 -3.029 1.00 95.62 178 ILE A N 1
ATOM 1392 C CA . ILE A 1 178 ? -11.013 -10.420 -4.421 1.00 95.62 178 ILE A CA 1
ATOM 1393 C C . ILE A 1 178 ? -10.510 -8.968 -4.496 1.00 95.62 178 ILE A C 1
ATOM 1395 O O . ILE A 1 178 ? -9.756 -8.631 -5.405 1.00 95.62 178 ILE A O 1
ATOM 1399 N N . ASP A 1 179 ? -10.845 -8.136 -3.508 1.00 95.25 179 ASP A N 1
ATOM 1400 C CA . ASP A 1 179 ? -10.381 -6.748 -3.428 1.00 95.25 179 ASP A CA 1
ATOM 1401 C C . ASP A 1 179 ? -8.853 -6.675 -3.273 1.00 95.25 179 ASP A C 1
ATOM 1403 O O . ASP A 1 179 ? -8.191 -5.881 -3.941 1.00 95.25 179 ASP A O 1
ATOM 1407 N N . ASN A 1 180 ? -8.285 -7.576 -2.461 1.00 94.38 180 ASN A N 1
ATOM 1408 C CA . ASN A 1 180 ? -6.837 -7.720 -2.282 1.00 94.38 180 ASN A CA 1
ATOM 1409 C C . ASN A 1 180 ? -6.127 -8.191 -3.569 1.00 94.38 180 ASN A C 1
ATOM 1411 O O . ASN A 1 180 ? -4.988 -7.798 -3.819 1.00 94.38 180 ASN A O 1
ATOM 1415 N N . ILE A 1 181 ? -6.780 -9.017 -4.398 1.00 95.75 181 ILE A N 1
ATOM 1416 C CA . ILE A 1 181 ? -6.228 -9.465 -5.689 1.00 95.75 181 ILE A CA 1
ATOM 1417 C C . ILE A 1 181 ? -6.178 -8.296 -6.680 1.00 95.75 181 ILE A C 1
ATOM 1419 O O . ILE A 1 181 ? -5.126 -8.050 -7.270 1.00 95.75 181 ILE A O 1
ATOM 1423 N N . PHE A 1 182 ? -7.280 -7.552 -6.834 1.00 96.06 182 PHE A N 1
ATOM 1424 C CA . PHE A 1 182 ? -7.315 -6.359 -7.691 1.00 96.06 182 PHE A CA 1
ATOM 1425 C C . PHE A 1 182 ? -6.281 -5.321 -7.259 1.00 96.06 182 PHE A C 1
ATOM 1427 O O . PHE A 1 182 ? -5.518 -4.833 -8.094 1.00 96.06 182 PHE A O 1
ATOM 1434 N N . PHE A 1 183 ? -6.187 -5.076 -5.951 1.00 96.00 183 PHE A N 1
ATOM 1435 C CA . PHE A 1 183 ? -5.183 -4.182 -5.392 1.00 96.00 183 PHE A CA 1
ATOM 1436 C C . PHE A 1 183 ? -3.757 -4.631 -5.741 1.00 96.00 183 PHE A C 1
ATOM 1438 O O . PHE A 1 183 ? -2.941 -3.830 -6.199 1.00 96.00 183 PHE A O 1
ATOM 1445 N N . GLY A 1 184 ? -3.467 -5.931 -5.610 1.00 95.50 184 GLY A N 1
ATOM 1446 C CA . GLY A 1 184 ? -2.184 -6.508 -6.008 1.00 95.50 184 GLY A CA 1
ATOM 1447 C C . GLY A 1 184 ? -1.854 -6.271 -7.485 1.00 95.50 184 GLY A C 1
ATOM 1448 O O . GLY A 1 184 ? -0.744 -5.835 -7.791 1.00 95.50 184 GLY A O 1
ATOM 1449 N N . TYR A 1 185 ? -2.806 -6.504 -8.397 1.00 96.69 185 TYR A N 1
ATOM 1450 C CA . TYR A 1 185 ? -2.612 -6.226 -9.826 1.00 96.69 185 TYR A CA 1
ATOM 1451 C C . TYR A 1 185 ? -2.358 -4.746 -10.102 1.00 96.69 185 TYR A C 1
ATOM 1453 O O . TYR A 1 185 ? -1.490 -4.427 -10.918 1.00 96.69 185 TYR A O 1
ATOM 1461 N N . MET A 1 186 ? -3.073 -3.847 -9.423 1.00 97.06 186 MET A N 1
ATOM 1462 C CA . MET A 1 186 ? -2.877 -2.413 -9.605 1.00 97.06 186 MET A CA 1
ATOM 1463 C C . MET A 1 186 ? -1.466 -1.999 -9.183 1.00 97.06 186 MET A C 1
ATOM 1465 O O . MET A 1 186 ? -0.737 -1.388 -9.965 1.00 97.06 186 MET A O 1
ATOM 1469 N N . LEU A 1 187 ? -1.027 -2.412 -7.991 1.00 96.69 187 LEU A N 1
ATOM 1470 C CA . LEU A 1 187 ? 0.322 -2.112 -7.515 1.00 96.69 187 LEU A CA 1
ATOM 1471 C C . LEU A 1 187 ? 1.405 -2.721 -8.413 1.00 96.69 187 LEU A C 1
ATOM 1473 O O . LEU A 1 187 ? 2.359 -2.028 -8.767 1.00 96.69 187 LEU A O 1
ATOM 1477 N N . ALA A 1 188 ? 1.262 -3.987 -8.815 1.00 97.00 188 ALA A N 1
ATOM 1478 C CA . ALA A 1 188 ? 2.216 -4.641 -9.709 1.00 97.00 188 ALA A CA 1
ATOM 1479 C C . ALA A 1 188 ? 2.328 -3.912 -11.055 1.00 97.00 188 ALA A C 1
ATOM 1481 O O . ALA A 1 188 ? 3.434 -3.723 -11.563 1.00 97.00 188 ALA A O 1
ATOM 1482 N N . THR A 1 189 ? 1.197 -3.453 -11.597 1.00 98.12 189 THR A N 1
ATOM 1483 C CA . THR A 1 189 ? 1.143 -2.716 -12.863 1.00 98.12 189 THR A CA 1
ATOM 1484 C C . THR A 1 189 ? 1.847 -1.369 -12.750 1.00 98.12 189 THR A C 1
ATOM 1486 O O . THR A 1 189 ? 2.764 -1.097 -13.521 1.00 98.12 189 THR A O 1
ATOM 1489 N N . PHE A 1 190 ? 1.473 -0.532 -11.780 1.00 98.50 190 PHE A N 1
ATOM 1490 C CA . PHE A 1 190 ? 2.011 0.827 -11.674 1.00 98.50 190 PHE A CA 1
ATOM 1491 C C . PHE A 1 190 ? 3.481 0.845 -11.243 1.00 98.50 190 PHE A C 1
ATOM 1493 O O . PHE A 1 190 ? 4.305 1.503 -11.880 1.00 98.50 190 PHE A O 1
ATOM 1500 N N . ILE A 1 191 ? 3.840 0.081 -10.208 1.00 98.38 191 ILE A N 1
ATOM 1501 C CA . ILE A 1 191 ? 5.227 0.005 -9.724 1.00 98.38 191 ILE A CA 1
ATOM 1502 C C . ILE A 1 191 ? 6.107 -0.688 -10.767 1.00 98.38 191 ILE A C 1
ATOM 1504 O O . ILE A 1 191 ? 7.228 -0.248 -11.015 1.00 98.38 191 ILE A O 1
ATOM 1508 N N . GLY A 1 192 ? 5.601 -1.746 -11.407 1.00 98.25 192 GLY A N 1
ATOM 1509 C CA . GLY A 1 192 ? 6.331 -2.490 -12.428 1.00 98.25 192 GLY A CA 1
ATOM 1510 C C . GLY A 1 192 ? 6.566 -1.654 -13.676 1.00 98.25 192 GLY A C 1
ATOM 1511 O O . GLY A 1 192 ? 7.692 -1.593 -14.160 1.00 98.25 192 GLY A O 1
ATOM 1512 N N . ALA A 1 193 ? 5.551 -0.929 -14.152 1.00 98.69 193 ALA A N 1
ATOM 1513 C CA . ALA A 1 193 ? 5.702 -0.020 -15.281 1.00 98.69 193 ALA A CA 1
ATOM 1514 C C . ALA A 1 193 ? 6.715 1.093 -14.985 1.00 98.69 193 ALA A C 1
ATOM 1516 O O . ALA A 1 193 ? 7.605 1.341 -15.798 1.00 98.69 193 ALA A O 1
ATOM 1517 N N . ALA A 1 194 ? 6.644 1.707 -13.800 1.00 98.69 194 ALA A N 1
ATOM 1518 C CA . ALA A 1 194 ? 7.620 2.707 -13.379 1.00 98.69 194 ALA A CA 1
ATOM 1519 C C . ALA A 1 194 ? 9.039 2.119 -13.277 1.00 98.69 194 ALA A C 1
ATOM 1521 O O . ALA A 1 194 ? 9.992 2.729 -13.756 1.00 98.69 194 ALA A O 1
ATOM 1522 N N . SER A 1 195 ? 9.187 0.916 -12.717 1.00 98.50 195 SER A N 1
ATOM 1523 C CA . SER A 1 195 ? 10.472 0.214 -12.622 1.00 98.50 195 SER A CA 1
ATOM 1524 C C . SER A 1 195 ? 11.051 -0.133 -13.999 1.00 98.50 195 SER A C 1
ATOM 1526 O O . SER A 1 195 ? 12.230 0.115 -14.240 1.00 98.50 195 SER A O 1
ATOM 1528 N N . GLY A 1 196 ? 10.231 -0.624 -14.932 1.00 98.44 196 GLY A N 1
ATOM 1529 C CA . GLY A 1 196 ? 10.644 -0.910 -16.309 1.00 98.44 196 GLY A CA 1
ATOM 1530 C C . GLY A 1 196 ? 11.033 0.348 -17.087 1.00 98.44 196 GLY A C 1
ATOM 1531 O O . GLY A 1 196 ? 12.028 0.344 -17.813 1.00 98.44 196 GLY A O 1
ATOM 1532 N N . ALA A 1 197 ? 10.297 1.445 -16.887 1.00 98.62 197 ALA A N 1
ATOM 1533 C CA . ALA A 1 197 ? 10.628 2.745 -17.457 1.00 98.62 197 ALA A CA 1
ATOM 1534 C C . ALA A 1 197 ? 11.952 3.288 -16.902 1.00 98.62 197 ALA A C 1
ATOM 1536 O O . ALA A 1 197 ? 12.803 3.710 -17.681 1.00 98.62 197 ALA A O 1
ATOM 1537 N N . LEU A 1 198 ? 12.171 3.223 -15.584 1.00 98.31 198 LEU A N 1
ATOM 1538 C CA . LEU A 1 198 ? 13.453 3.579 -14.964 1.00 98.31 198 LEU A CA 1
ATOM 1539 C C . LEU A 1 198 ? 14.589 2.721 -15.532 1.00 98.31 198 LEU A C 1
ATOM 1541 O O . LEU A 1 198 ? 15.618 3.261 -15.936 1.00 98.31 198 LEU A O 1
ATOM 1545 N N . ALA A 1 199 ? 14.379 1.406 -15.633 1.00 97.94 199 ALA A N 1
ATOM 1546 C CA . ALA A 1 199 ? 15.381 0.494 -16.165 1.00 97.94 199 ALA A CA 1
ATOM 1547 C C . ALA A 1 199 ? 15.779 0.844 -17.605 1.00 97.94 199 ALA A C 1
ATOM 1549 O O . ALA A 1 199 ? 16.963 0.859 -17.940 1.00 97.94 199 ALA A O 1
ATOM 1550 N N . TRP A 1 200 ? 14.796 1.190 -18.440 1.00 98.25 200 TRP A N 1
ATOM 1551 C CA . TRP A 1 200 ? 15.045 1.666 -19.796 1.00 98.25 200 TRP A CA 1
ATOM 1552 C C . TRP A 1 200 ? 15.771 3.016 -19.811 1.00 98.25 200 TRP A C 1
ATOM 1554 O O . TRP A 1 200 ? 16.803 3.138 -20.466 1.00 98.25 200 TRP A O 1
ATOM 1564 N N . VAL A 1 201 ? 15.285 4.016 -19.061 1.00 97.50 201 VAL A N 1
ATOM 1565 C CA . VAL A 1 201 ? 15.853 5.378 -19.021 1.00 97.50 201 VAL A CA 1
ATOM 1566 C C . VAL A 1 201 ? 17.337 5.365 -18.658 1.00 97.50 201 VAL A C 1
ATOM 1568 O O . VAL A 1 201 ? 18.114 6.076 -19.298 1.00 97.50 201 VAL A O 1
ATOM 1571 N N . PHE A 1 202 ? 17.719 4.557 -17.665 1.00 97.31 202 PHE A N 1
ATOM 1572 C CA . PHE A 1 202 ? 19.094 4.456 -17.169 1.00 97.31 202 PHE A CA 1
ATOM 1573 C C . PHE A 1 202 ? 19.920 3.356 -17.850 1.00 97.31 202 PHE A C 1
ATOM 1575 O O . PHE A 1 202 ? 21.100 3.208 -17.529 1.00 97.31 202 PHE A O 1
ATOM 1582 N N . GLY A 1 203 ? 19.323 2.584 -18.765 1.00 96.75 203 GLY A N 1
ATOM 1583 C CA . GLY A 1 203 ? 19.969 1.456 -19.442 1.00 96.75 203 GLY A CA 1
ATOM 1584 C C . GLY A 1 203 ? 20.389 0.320 -18.499 1.00 96.75 203 GLY A C 1
ATOM 1585 O O . GLY A 1 203 ? 21.270 -0.462 -18.842 1.00 96.75 203 GLY A O 1
ATOM 1586 N N . ARG A 1 204 ? 19.825 0.253 -17.287 1.00 95.62 204 ARG A N 1
ATOM 1587 C CA . ARG A 1 204 ? 20.134 -0.748 -16.252 1.00 95.62 204 ARG A CA 1
ATOM 1588 C C . ARG A 1 204 ? 19.043 -0.793 -15.191 1.00 95.62 204 ARG A C 1
ATOM 1590 O O . ARG A 1 204 ? 18.389 0.214 -14.946 1.00 95.62 204 ARG A O 1
ATOM 1597 N N . THR A 1 205 ? 18.914 -1.916 -14.490 1.00 94.88 205 THR A N 1
ATOM 1598 C CA . THR A 1 205 ? 18.039 -2.021 -13.313 1.00 94.88 205 THR A CA 1
ATOM 1599 C C . THR A 1 205 ? 18.428 -0.989 -12.256 1.00 94.88 205 THR A C 1
ATOM 1601 O O . THR A 1 205 ? 19.605 -0.861 -11.913 1.00 94.88 205 THR A O 1
ATOM 1604 N N . THR A 1 206 ? 17.441 -0.258 -11.737 1.00 95.69 206 THR A N 1
ATOM 1605 C CA . THR A 1 206 ? 17.648 0.724 -10.671 1.00 95.69 206 THR A CA 1
ATOM 1606 C C . THR A 1 206 ? 17.227 0.181 -9.314 1.00 95.69 206 THR A C 1
ATOM 1608 O O . THR A 1 206 ? 16.323 -0.645 -9.195 1.00 95.69 206 THR A O 1
ATOM 1611 N N . GLU A 1 207 ? 17.885 0.674 -8.270 1.00 94.62 207 GLU A N 1
ATOM 1612 C CA . GLU A 1 207 ? 17.522 0.386 -6.888 1.00 94.62 207 GLU A CA 1
ATOM 1613 C C . GLU A 1 207 ? 16.766 1.560 -6.267 1.00 94.62 207 GLU A C 1
ATOM 1615 O O . GLU A 1 207 ? 16.899 2.706 -6.693 1.00 94.62 207 GLU A O 1
ATOM 1620 N N . SER A 1 208 ? 16.031 1.287 -5.192 1.00 97.06 208 SER A N 1
ATOM 1621 C CA . SER A 1 208 ? 15.476 2.309 -4.301 1.00 97.06 208 SER A CA 1
ATOM 1622 C C . SER A 1 208 ? 15.924 2.071 -2.861 1.00 97.06 208 SER A C 1
ATOM 1624 O O . SER A 1 208 ? 16.407 0.992 -2.507 1.00 97.06 208 SER A O 1
ATOM 1626 N N . PHE A 1 209 ? 15.802 3.092 -2.015 1.00 98.00 209 PHE A N 1
ATOM 1627 C CA . PHE A 1 209 ? 15.961 2.939 -0.576 1.00 98.00 209 PHE A CA 1
ATOM 1628 C C . PHE A 1 209 ? 14.775 2.161 -0.022 1.00 98.00 209 PHE A C 1
ATOM 1630 O O . PHE A 1 209 ? 13.632 2.623 -0.072 1.00 98.00 209 PHE A O 1
ATOM 1637 N N . THR A 1 210 ? 15.063 0.972 0.500 1.00 96.31 210 THR A N 1
ATOM 1638 C CA . THR A 1 210 ? 14.052 0.071 1.041 1.00 96.31 210 THR A CA 1
ATOM 1639 C C . THR A 1 210 ? 14.450 -0.464 2.408 1.00 96.31 210 THR A C 1
ATOM 1641 O O . THR A 1 210 ? 15.633 -0.561 2.730 1.00 96.31 210 THR A O 1
ATOM 1644 N N . VAL A 1 211 ? 13.445 -0.820 3.203 1.00 94.19 211 VAL A N 1
ATOM 1645 C CA . VAL A 1 211 ? 13.581 -1.648 4.406 1.00 94.19 211 VAL A CA 1
ATOM 1646 C C . VAL A 1 211 ? 12.573 -2.784 4.257 1.00 94.19 211 VAL A C 1
ATOM 1648 O O . VAL A 1 211 ? 11.415 -2.544 3.919 1.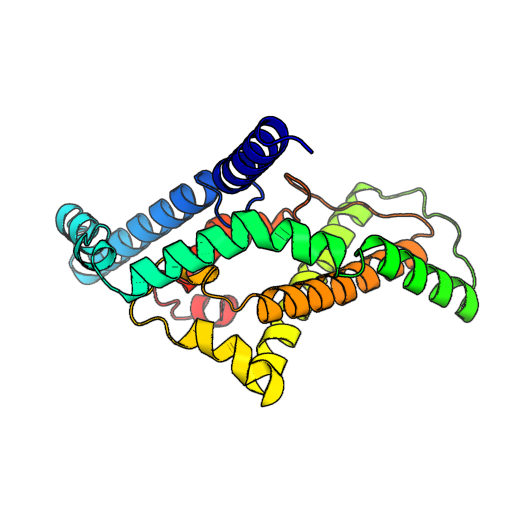00 94.19 211 VAL A O 1
ATOM 1651 N N . ASP A 1 212 ? 13.030 -4.027 4.405 1.00 90.62 212 ASP A N 1
ATOM 1652 C CA . ASP A 1 212 ? 12.230 -5.243 4.182 1.00 90.62 212 ASP A CA 1
ATOM 1653 C C . ASP A 1 212 ? 11.516 -5.281 2.812 1.00 90.62 212 ASP A C 1
ATOM 1655 O O . ASP A 1 212 ? 10.386 -5.749 2.675 1.00 90.62 212 ASP A O 1
ATOM 1659 N N . GLY A 1 213 ? 12.165 -4.739 1.775 1.00 89.62 213 GLY A N 1
ATOM 1660 C CA . GLY A 1 213 ? 11.623 -4.685 0.412 1.00 89.62 213 GLY A CA 1
ATOM 1661 C C . GLY A 1 213 ? 10.519 -3.642 0.198 1.00 89.62 213 GLY A C 1
ATOM 1662 O O . GLY A 1 213 ? 9.917 -3.602 -0.874 1.00 89.62 213 GLY A O 1
ATOM 1663 N N . LYS A 1 214 ? 10.250 -2.779 1.185 1.00 92.81 214 LYS A N 1
ATOM 1664 C CA . LYS A 1 214 ? 9.309 -1.658 1.075 1.00 92.81 214 LYS A CA 1
ATOM 1665 C C . LYS A 1 214 ? 10.052 -0.337 0.980 1.00 92.81 214 LYS A C 1
ATOM 1667 O O . LYS A 1 214 ? 11.066 -0.139 1.640 1.00 92.81 214 LYS A O 1
ATOM 1672 N N . ASN A 1 215 ? 9.538 0.571 0.158 1.00 96.88 215 ASN A N 1
ATOM 1673 C CA . ASN A 1 215 ? 10.113 1.897 -0.042 1.00 96.88 215 ASN A CA 1
ATOM 1674 C C . ASN A 1 215 ? 10.160 2.688 1.280 1.00 96.88 215 ASN A C 1
ATOM 1676 O O . ASN A 1 215 ? 9.174 2.721 2.014 1.00 96.88 215 ASN A O 1
ATOM 1680 N N . ILE A 1 216 ? 11.283 3.348 1.576 1.00 97.00 216 ILE A N 1
ATOM 1681 C CA . ILE A 1 216 ? 11.463 4.084 2.838 1.00 97.00 216 ILE A CA 1
ATOM 1682 C C . ILE A 1 216 ? 10.439 5.216 3.035 1.00 97.00 216 ILE A C 1
ATOM 1684 O O . ILE A 1 216 ? 10.043 5.485 4.167 1.00 97.00 216 ILE A O 1
ATOM 1688 N N . LEU A 1 217 ? 9.961 5.846 1.954 1.00 96.81 217 LEU A N 1
ATOM 1689 C CA . LEU A 1 217 ? 8.938 6.896 2.024 1.00 96.81 217 LEU A CA 1
ATOM 1690 C C . LEU A 1 217 ? 7.575 6.325 2.431 1.00 96.81 217 LEU A C 1
ATOM 1692 O O . LEU A 1 217 ? 6.881 6.915 3.257 1.00 96.81 217 LEU A O 1
ATOM 1696 N N . PHE A 1 218 ? 7.233 5.135 1.928 1.00 94.75 218 PHE A N 1
ATOM 1697 C CA . PHE A 1 218 ? 6.032 4.413 2.348 1.00 94.75 218 PHE A CA 1
ATOM 1698 C C . PHE A 1 218 ? 6.101 4.030 3.832 1.00 94.75 218 PHE A C 1
ATOM 1700 O O . PHE A 1 218 ? 5.133 4.203 4.567 1.00 94.75 218 PHE A O 1
ATOM 1707 N N . ILE A 1 219 ? 7.263 3.569 4.301 1.00 95.06 219 ILE A N 1
ATOM 1708 C CA . ILE A 1 219 ? 7.472 3.235 5.718 1.00 95.06 219 ILE A CA 1
ATOM 1709 C C . ILE A 1 219 ? 7.335 4.480 6.591 1.00 95.06 219 ILE A C 1
ATOM 1711 O O . ILE A 1 219 ? 6.657 4.439 7.615 1.00 95.06 219 ILE A O 1
ATOM 1715 N N . PHE A 1 220 ? 7.926 5.600 6.171 1.00 94.75 220 PHE A N 1
ATOM 1716 C CA . PHE A 1 220 ? 7.770 6.870 6.870 1.00 94.75 220 PHE A CA 1
ATOM 1717 C C . PHE A 1 220 ? 6.293 7.275 6.985 1.00 94.75 220 PHE A C 1
ATOM 1719 O O . PHE A 1 220 ? 5.838 7.615 8.079 1.00 94.75 220 PHE A O 1
ATOM 1726 N N . PHE A 1 221 ? 5.526 7.182 5.895 1.00 92.31 221 PHE A N 1
ATOM 1727 C CA . PHE A 1 221 ? 4.080 7.416 5.912 1.00 92.31 221 PHE A CA 1
ATOM 1728 C C . PHE A 1 221 ? 3.358 6.482 6.896 1.00 92.31 221 PHE A C 1
ATOM 1730 O O . PHE A 1 221 ? 2.602 6.947 7.755 1.00 92.31 221 PHE A O 1
ATOM 1737 N N . LEU A 1 222 ? 3.631 5.178 6.824 1.00 92.06 222 LEU A N 1
ATOM 1738 C CA . LEU A 1 222 ? 2.990 4.166 7.658 1.00 92.06 222 LEU A CA 1
ATOM 1739 C C . LEU A 1 222 ? 3.235 4.402 9.154 1.00 92.06 222 LEU A C 1
ATOM 1741 O O . LEU A 1 222 ? 2.303 4.333 9.950 1.00 92.06 222 LEU A O 1
ATOM 1745 N N . TRP A 1 223 ? 4.477 4.713 9.532 1.00 94.00 223 TRP A N 1
ATOM 1746 C CA . TRP A 1 223 ? 4.880 4.905 10.928 1.00 94.00 223 TRP A CA 1
ATOM 1747 C C . TRP A 1 223 ? 4.385 6.226 11.523 1.00 94.00 223 TRP A C 1
ATOM 1749 O O . TRP A 1 223 ? 4.343 6.369 12.749 1.00 94.00 223 TRP A O 1
ATOM 1759 N N . THR A 1 224 ? 4.001 7.191 10.686 1.00 91.19 224 THR A N 1
ATOM 1760 C CA . THR A 1 224 ? 3.576 8.522 11.135 1.00 91.19 224 THR A CA 1
ATOM 1761 C C . THR A 1 224 ? 2.063 8.699 11.125 1.00 91.19 224 THR A C 1
ATOM 1763 O O . THR A 1 224 ? 1.488 9.035 12.161 1.00 91.19 224 THR A O 1
ATOM 1766 N N . ILE A 1 225 ? 1.418 8.496 9.974 1.00 88.44 225 ILE A N 1
ATOM 1767 C CA . ILE A 1 225 ? 0.007 8.850 9.755 1.00 88.44 225 ILE A CA 1
ATOM 1768 C C . ILE A 1 225 ? -0.814 7.655 9.263 1.00 88.44 225 ILE A C 1
ATOM 1770 O O . ILE A 1 225 ? -2.008 7.608 9.553 1.00 88.44 225 ILE A O 1
ATOM 1774 N N . GLY A 1 226 ? -0.209 6.674 8.583 1.00 89.38 226 GLY A N 1
ATOM 1775 C CA . GLY A 1 226 ? -0.938 5.580 7.926 1.00 89.38 226 GLY A CA 1
ATOM 1776 C C . GLY A 1 226 ? -1.935 4.862 8.843 1.00 89.38 226 GLY A C 1
ATOM 1777 O O . GLY A 1 226 ? -3.114 4.752 8.514 1.00 89.38 226 GLY A O 1
ATOM 1778 N N . HIS A 1 227 ? -1.516 4.478 10.053 1.00 90.50 227 HIS A N 1
ATOM 1779 C CA . HIS A 1 227 ? -2.419 3.829 11.019 1.00 90.50 227 HIS A CA 1
ATOM 1780 C C . HIS A 1 227 ? -3.495 4.750 11.602 1.00 90.50 227 HIS A C 1
ATOM 1782 O O . HIS A 1 227 ? -4.521 4.267 12.081 1.00 90.50 227 HIS A O 1
ATOM 1788 N N . LEU A 1 228 ? -3.292 6.072 11.580 1.00 88.56 228 LEU A N 1
ATOM 1789 C CA . LEU A 1 228 ? -4.266 7.032 12.112 1.00 88.56 228 LEU A CA 1
ATOM 1790 C C . LEU A 1 228 ? -5.499 7.155 11.224 1.00 88.56 228 LEU A C 1
ATOM 1792 O O . LEU A 1 228 ? -6.578 7.418 11.756 1.00 88.56 228 LEU A O 1
ATOM 1796 N N . GLN A 1 229 ? -5.348 6.930 9.914 1.00 87.56 229 GLN A N 1
ATOM 1797 C CA . GLN A 1 229 ? -6.441 7.012 8.938 1.00 87.56 229 GLN A CA 1
ATOM 1798 C C . GLN A 1 229 ? -7.584 6.043 9.265 1.00 87.56 229 GLN A C 1
ATOM 1800 O O . GLN A 1 229 ? -8.746 6.363 9.037 1.00 87.56 229 GLN A O 1
ATOM 1805 N N . HIS A 1 230 ? -7.258 4.903 9.876 1.00 88.19 230 HIS A N 1
ATOM 1806 C CA . HIS A 1 230 ? -8.215 3.882 10.296 1.00 88.19 230 HIS A CA 1
ATOM 1807 C C . HIS A 1 230 ? -8.277 3.751 11.821 1.00 88.19 230 HIS A C 1
ATOM 1809 O O . HIS A 1 230 ? -8.542 2.680 12.344 1.00 88.19 230 HIS A O 1
ATOM 1815 N N . SER A 1 231 ? -8.020 4.819 12.574 1.00 88.25 231 SER A N 1
ATOM 1816 C CA . SER A 1 231 ? -8.058 4.771 14.040 1.00 88.25 231 SER A CA 1
ATOM 1817 C C . SER A 1 231 ? -9.303 5.439 14.620 1.00 88.25 231 SER A C 1
ATOM 1819 O O . SER A 1 231 ? -9.913 6.319 14.018 1.00 88.25 231 SER A O 1
ATOM 1821 N N . GLN A 1 232 ? -9.627 5.097 15.865 1.00 85.38 232 GLN A N 1
ATOM 1822 C CA . GLN A 1 232 ? -10.617 5.809 16.673 1.00 85.38 232 GLN A CA 1
ATOM 1823 C C . GLN A 1 232 ? -10.172 7.232 17.076 1.00 85.38 232 GLN A C 1
ATOM 1825 O O . GLN A 1 232 ? -10.914 7.950 17.753 1.00 85.38 232 GLN A O 1
ATOM 1830 N N . PHE A 1 233 ? -8.945 7.647 16.734 1.00 85.00 233 PHE A N 1
ATOM 1831 C CA . PHE A 1 233 ? -8.403 8.942 17.130 1.00 85.00 233 PHE A CA 1
ATOM 1832 C C . PHE A 1 233 ? -8.822 10.036 16.154 1.00 85.00 233 PHE A C 1
ATOM 1834 O O . PHE A 1 233 ? -8.316 10.146 15.042 1.00 85.00 233 PHE A O 1
ATOM 1841 N N . TRP A 1 234 ? -9.688 10.934 16.616 1.00 82.50 234 TRP A N 1
ATOM 1842 C CA . TRP A 1 234 ? -10.053 12.119 15.848 1.00 82.50 234 TRP A CA 1
ATOM 1843 C C . TRP A 1 234 ? -8.979 13.212 15.960 1.00 82.50 234 TRP A C 1
ATOM 1845 O O . TRP A 1 234 ? -9.019 14.058 16.860 1.00 82.50 234 TRP A O 1
ATOM 1855 N N . ILE A 1 235 ? -8.008 13.194 15.045 1.00 85.94 235 ILE A N 1
ATOM 1856 C CA . ILE A 1 235 ? -6.916 14.175 14.966 1.00 85.94 235 ILE A CA 1
ATOM 1857 C C . ILE A 1 235 ? -7.074 14.978 13.666 1.00 85.94 235 ILE A C 1
ATOM 1859 O O . ILE A 1 235 ? -6.580 14.561 12.624 1.00 85.94 235 ILE A O 1
ATOM 1863 N N . PRO A 1 236 ? -7.766 16.133 13.691 1.00 83.50 236 PRO A N 1
ATOM 1864 C CA . PRO A 1 236 ? -7.965 16.920 12.481 1.00 83.50 236 PRO A CA 1
ATOM 1865 C C . PRO A 1 236 ? -6.689 17.684 12.108 1.00 83.50 236 PRO A C 1
ATOM 1867 O O . PRO A 1 236 ? -6.161 18.440 12.932 1.00 83.50 236 PRO A O 1
ATOM 1870 N N . PHE A 1 237 ? -6.253 17.572 10.853 1.00 81.88 237 PHE A N 1
ATOM 1871 C CA . PHE A 1 237 ? -5.303 18.514 10.260 1.00 81.88 237 PHE A CA 1
ATOM 1872 C C . PHE A 1 237 ? -6.020 19.844 9.993 1.00 81.88 237 PHE A C 1
ATOM 1874 O O . PHE A 1 237 ? -7.122 19.871 9.448 1.00 81.88 237 PHE A O 1
ATOM 1881 N N . ARG A 1 238 ? -5.452 20.961 10.462 1.00 81.94 238 ARG A N 1
ATOM 1882 C CA . ARG A 1 238 ? -6.074 22.296 10.390 1.00 81.94 238 ARG A CA 1
ATOM 1883 C C . ARG A 1 238 ? -5.102 23.326 9.830 1.00 81.94 238 ARG A C 1
ATOM 1885 O O . ARG A 1 238 ? -3.893 23.202 10.014 1.00 81.94 238 ARG A O 1
ATOM 1892 N N . GLY A 1 239 ? -5.647 24.380 9.222 1.00 84.75 239 GLY A N 1
ATOM 1893 C CA . GLY A 1 239 ? -4.860 25.470 8.646 1.00 84.75 239 GLY A CA 1
ATOM 1894 C C . GLY A 1 239 ? -3.956 24.969 7.523 1.00 84.75 239 GLY A C 1
ATOM 1895 O O . GLY A 1 239 ? -4.365 24.121 6.738 1.00 84.75 239 GLY A O 1
ATOM 1896 N N . VAL A 1 240 ? -2.712 25.449 7.488 1.00 82.19 240 VAL A N 1
ATOM 1897 C CA . VAL A 1 240 ? -1.727 25.087 6.454 1.00 82.19 240 VAL A CA 1
ATOM 1898 C C . VAL A 1 240 ? -1.490 23.575 6.382 1.00 82.19 240 VAL A C 1
ATOM 1900 O O . VAL A 1 240 ? -1.399 23.030 5.290 1.00 82.19 240 VAL A O 1
ATOM 1903 N N . LEU A 1 241 ? -1.477 22.875 7.523 1.00 76.12 241 LEU A N 1
ATOM 1904 C CA . LEU A 1 241 ? -1.326 21.414 7.550 1.00 76.12 241 LEU A CA 1
ATOM 1905 C C . LEU A 1 241 ? -2.484 20.693 6.855 1.00 76.12 241 LEU A C 1
ATOM 1907 O O . LEU A 1 241 ? -2.262 19.649 6.258 1.00 76.12 241 LEU A O 1
ATOM 1911 N N . GLY A 1 242 ? -3.695 21.253 6.909 1.00 78.06 242 GLY A N 1
ATOM 1912 C CA . GLY A 1 242 ? -4.842 20.713 6.183 1.00 78.06 242 GLY A CA 1
ATOM 1913 C C . GLY A 1 242 ? -4.656 20.774 4.668 1.00 78.06 242 GLY A C 1
ATOM 1914 O O . GLY A 1 242 ? -5.067 19.846 4.004 1.00 78.06 242 GLY A O 1
ATOM 1915 N N . ASN A 1 243 ? -3.984 21.802 4.143 1.00 77.69 243 ASN A N 1
ATOM 1916 C CA . ASN A 1 243 ? -3.763 21.966 2.698 1.00 77.69 243 ASN A CA 1
ATOM 1917 C C . ASN A 1 243 ? -2.539 21.199 2.166 1.00 77.69 243 ASN A C 1
ATOM 1919 O O . ASN A 1 243 ? -2.354 21.108 0.959 1.00 77.69 243 ASN A O 1
ATOM 1923 N N . ILE A 1 244 ? -1.637 20.770 3.055 1.00 75.12 244 ILE A N 1
ATOM 1924 C CA . ILE A 1 244 ? -0.408 20.048 2.686 1.00 75.12 244 ILE A CA 1
ATOM 1925 C C . ILE A 1 244 ? -0.610 18.534 2.803 1.00 75.12 244 ILE A C 1
ATOM 1927 O O . ILE A 1 244 ? 0.018 17.777 2.068 1.00 75.12 244 ILE A O 1
ATOM 1931 N N . ILE A 1 245 ? -1.431 18.093 3.760 1.00 70.25 245 ILE A N 1
ATOM 1932 C CA . ILE A 1 245 ? -1.595 16.674 4.106 1.00 70.25 245 ILE A CA 1
ATOM 1933 C C . ILE A 1 245 ? -2.866 16.067 3.488 1.00 70.25 245 ILE A C 1
ATOM 1935 O O . ILE A 1 245 ? -2.878 14.860 3.250 1.00 70.25 245 ILE A O 1
ATOM 1939 N N . LEU A 1 246 ? -3.917 16.866 3.252 1.00 57.78 246 LEU A N 1
ATOM 1940 C CA . LEU A 1 246 ? -5.177 16.458 2.608 1.00 57.78 246 LEU A CA 1
ATOM 1941 C C . LEU A 1 246 ? -5.312 17.136 1.242 1.00 57.78 246 LEU A C 1
ATOM 1943 O O . LEU A 1 246 ? -5.918 16.498 0.356 1.00 57.78 246 LEU A O 1
#

Secondary structure (DSSP, 8-state):
--HHHHHHHHHHHHHHHHH-SS-TT-HHHHHHHHHHHHHHHHHHHHHHHSS--HHHHHHHHS-TTGGGSHHHHHHHHHHHIIIIIHHHHHHHHSPPHHHHHHHHHHHHHHHH-PPPP--S-HHHHHHHHHHHHHHHHHHHHHHHHHHHHH-HHHHHHHTTGGG-SS--GGGGG---HHHHHHHHHHHHHHHHHHHHHHHHHTTSPPP--EETTEEHHHHHHHHHTGGGTTSS------THHHHHH-

Foldseek 3Di:
DDPVVLVVLQVVLVCCLAPFLQHLNHVLLVVLQLVLLLVLQQVVCCVVPVGRPSVVSCCLAPVCVVVVDPLVVLLVVLLSCCRRPLVVVLVVQADALQNLLVVLLVVCCVPPNFDDADPDDQVVLQAVLLVLLVVLLVVLVVVLVVCCVVPVVSVVFCVQLVVRPAFFLSSVSSGHSVSSNSSSNSSSNSSSNSQSVSCRVRSHGHHYDDGPPHRPVVSVCSSHCVSVVRHPRDRDQDDPRNVVVD

Radius of gyration: 20.87 Å; chains: 1; bounding box: 48×57×62 Å

pLDDT: mean 91.68, std 6.7, range [57.78, 98.69]